Protein AF-A0A3M2H6A7-F1 (afdb_monomer)

Foldseek 3Di:
DADDDPDDVVVCVVVVNDDPVVCVVHVPDDDDDDACLVVLVCQVVLLVVLQVVLCVVVVADRAAEDPLLSVVSSPDPCPVGSVVVSVLSNVVSVVDDRYDYNVNSVVSVPDPDDPPDCPPPPPPPCPDDDDPVRVVLVVLLVLLVVLCVVVVNPLVSSCVVVVHDSVVSVVSCVVNVVDDDD

Secondary structure (DSSP, 8-state):
-----SS-HHHHHHTTSS-HHHHHHHTTS------GGG-GGGHHHHHHHHHHHHHHHH-PPPPEEPHHHHHHHHHS--SSHHHHHHHHHHHHHHHSSSEE-HHHHHHHH--TT------------------HHHHHHHHHHHHHHHHHHHTTT-HHHHHHHTT--HHHHHHHHHHTT-----

Sequence (182 aa):
VIAATHIDLEAKVAAGQFRDDLYYRLNVLALRVPPLRERAGDIPALIEHLLDDLANRSGLAPLELSGDALALLCAQPWRGNVRELRNLLERAQLAVDGRLDGAALRALLVDPVAPSAQIPVAPVVTAGARTLAEQLAQAERQALQAALDATGGNRQQAAERLGISRAGFYAKLAQHGLGRRG

pLDDT: mean 81.35, std 15.91, range [35.28, 96.12]

Solvent-accessible surface area (backbone atoms only — not comparable to full-atom values): 11141 Å² total; per-residue (Å²): 140,88,86,88,75,95,64,68,58,67,64,30,32,76,68,69,76,39,62,61,76,57,47,62,71,66,60,75,75,83,79,85,79,77,54,41,59,81,44,44,85,52,43,65,63,50,49,55,54,51,36,53,53,48,18,70,74,70,73,47,76,59,62,41,71,36,73,60,24,50,53,50,61,51,69,48,80,44,81,63,24,69,60,46,53,50,55,51,51,54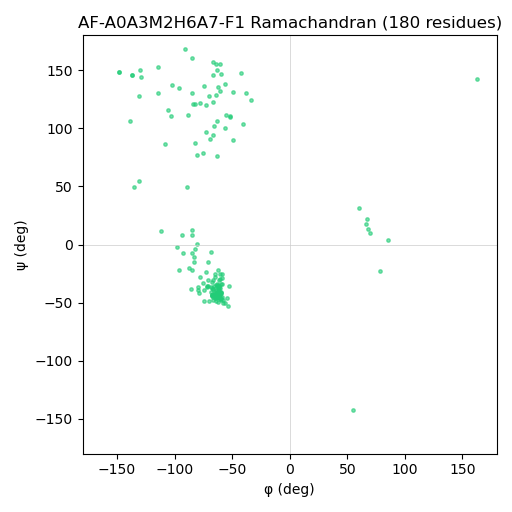,51,44,59,76,74,37,90,48,54,42,40,44,67,61,46,49,60,65,70,61,55,96,74,63,80,68,74,84,65,84,75,66,81,76,72,82,69,71,86,72,51,72,69,55,52,51,52,49,52,51,47,50,52,55,49,53,32,27,63,76,43,77,62,37,62,68,61,20,18,58,75,70,73,44,54,64,69,58,43,54,52,51,30,55,76,65,68,72,66,82,90,135

Mean predicted aligned error: 16.53 Å

Nearest PDB structures (foldseek):
  6lua-assembly1_G  TM=9.378E-01  e=8.546E-06  Vibrio cholerae O395
  5m7o-assembly1_B  TM=6.018E-01  e=1.808E-07  Brucella abortus str. 2308 A
  1ny5-assembly1_A  TM=9.111E-01  e=2.732E-05  Aquifex aeolicus
  1ojl-assembly2_F-3  TM=8.674E-01  e=1.528E-05  Salmonella enterica subsp. enterica serovar Typhimurium
  4l4u-assembly1_A-2  TM=8.951E-01  e=3.375E-05  Aquifex aeolicus VF5

Structure (mmCIF, N/CA/C/O backbone):
data_AF-A0A3M2H6A7-F1
#
_entry.id   AF-A0A3M2H6A7-F1
#
loop_
_atom_site.group_PDB
_atom_site.id
_atom_site.type_symbol
_atom_site.label_atom_id
_atom_site.label_alt_id
_atom_site.label_comp_id
_atom_site.label_asym_id
_atom_site.label_entity_id
_atom_site.label_seq_id
_atom_site.pdbx_PDB_ins_code
_atom_site.Cartn_x
_atom_site.Cartn_y
_atom_site.Cartn_z
_atom_site.occupancy
_atom_site.B_iso_or_equiv
_atom_site.auth_seq_id
_atom_site.auth_comp_id
_atom_site.auth_asym_id
_atom_site.auth_atom_id
_atom_site.pdbx_PDB_model_num
ATOM 1 N N . VAL A 1 1 ? -17.331 19.079 12.986 1.00 82.94 1 VAL A N 1
ATOM 2 C CA . VAL A 1 1 ? -16.055 18.364 13.237 1.00 82.94 1 VAL A CA 1
ATOM 3 C C . VAL A 1 1 ? -16.004 17.188 12.280 1.00 82.94 1 VAL A C 1
ATOM 5 O O . VAL A 1 1 ? -17.033 16.547 12.125 1.00 82.94 1 VAL A O 1
ATOM 8 N N . ILE A 1 2 ? -14.868 16.939 11.625 1.00 87.44 2 ILE A N 1
ATOM 9 C CA . ILE A 1 2 ? -14.638 15.734 10.813 1.00 87.44 2 ILE A CA 1
ATOM 10 C C . ILE A 1 2 ? -13.528 14.945 11.507 1.00 87.44 2 ILE A C 1
ATOM 12 O O . ILE A 1 2 ? -12.508 15.526 11.873 1.00 87.44 2 ILE A O 1
ATOM 16 N N . ALA A 1 3 ? -13.743 13.649 11.717 1.00 90.88 3 ALA A N 1
ATOM 17 C CA . ALA A 1 3 ? -12.783 12.746 12.341 1.00 90.88 3 ALA A CA 1
ATOM 18 C C . ALA A 1 3 ? -12.617 11.492 11.474 1.00 90.88 3 ALA A C 1
ATOM 20 O O . ALA A 1 3 ? -13.547 11.087 10.781 1.00 90.88 3 ALA A O 1
ATOM 21 N N . ALA A 1 4 ? -11.436 10.881 11.518 1.00 90.75 4 ALA A N 1
ATOM 22 C CA . ALA A 1 4 ? -11.130 9.646 10.808 1.00 90.75 4 ALA A CA 1
ATOM 23 C C . ALA A 1 4 ? -10.333 8.710 11.721 1.00 90.75 4 ALA A C 1
ATOM 25 O O . ALA A 1 4 ? -9.523 9.156 12.533 1.00 90.75 4 ALA A O 1
ATOM 26 N N . THR A 1 5 ? -10.561 7.409 11.585 1.00 89.75 5 THR A N 1
ATOM 27 C CA . THR A 1 5 ? -9.910 6.376 12.393 1.00 89.75 5 THR A CA 1
ATOM 28 C C . THR A 1 5 ? -9.747 5.100 11.573 1.00 89.75 5 THR A C 1
ATOM 30 O O . THR A 1 5 ? -10.562 4.804 10.704 1.00 89.75 5 THR A O 1
ATOM 33 N N . HIS A 1 6 ? -8.682 4.348 11.850 1.00 86.56 6 HIS A N 1
ATOM 34 C CA . HIS A 1 6 ? -8.461 2.996 11.321 1.00 86.56 6 HIS A CA 1
ATOM 35 C C . HIS A 1 6 ? -8.880 1.907 12.325 1.00 86.56 6 HIS A C 1
ATOM 37 O O . HIS A 1 6 ? -8.744 0.719 12.045 1.00 86.56 6 HIS A O 1
ATOM 43 N N . ILE A 1 7 ? -9.326 2.321 13.513 1.00 87.75 7 ILE A N 1
ATOM 44 C CA . ILE A 1 7 ? -9.714 1.460 14.626 1.00 87.75 7 ILE A CA 1
ATOM 45 C C . ILE A 1 7 ? -11.235 1.396 14.666 1.00 87.75 7 ILE A C 1
ATOM 47 O O . ILE A 1 7 ? -11.899 2.427 14.549 1.00 87.75 7 ILE A O 1
ATOM 51 N N . ASP A 1 8 ? -11.762 0.197 14.892 1.00 90.81 8 ASP A N 1
ATOM 52 C CA . ASP A 1 8 ? -13.172 -0.027 15.183 1.00 90.81 8 ASP A CA 1
ATOM 53 C C . ASP A 1 8 ? -13.541 0.613 16.532 1.00 90.81 8 ASP A C 1
ATOM 55 O O . ASP A 1 8 ? -13.198 0.104 17.603 1.00 90.81 8 ASP A O 1
ATOM 59 N N . LEU A 1 9 ? -14.186 1.781 16.475 1.00 92.06 9 LEU A N 1
ATOM 60 C CA . LEU A 1 9 ? -14.580 2.520 17.672 1.00 92.06 9 LEU A CA 1
ATOM 61 C C . LEU A 1 9 ? -15.721 1.838 18.423 1.00 92.06 9 LEU A C 1
ATOM 63 O O . LEU A 1 9 ? -15.748 1.940 19.645 1.00 92.06 9 LEU A O 1
ATOM 67 N N . GLU A 1 10 ? -16.608 1.118 17.739 1.00 90.62 10 GLU A N 1
ATOM 68 C CA . GLU A 1 10 ? -17.714 0.402 18.376 1.00 90.62 10 GLU A CA 1
ATOM 69 C C . GLU A 1 10 ? -17.165 -0.710 19.279 1.00 90.62 10 GLU A C 1
ATOM 71 O O . GLU A 1 10 ? -17.492 -0.779 20.467 1.00 90.62 10 GLU A O 1
ATOM 76 N N . ALA A 1 11 ? -16.201 -1.485 18.770 1.00 94.00 11 ALA A N 1
ATOM 77 C CA . ALA A 1 11 ? -15.487 -2.483 19.565 1.00 94.00 11 ALA A CA 1
ATOM 78 C C . ALA A 1 11 ? -14.716 -1.858 20.745 1.00 94.00 11 ALA A C 1
ATOM 80 O O . ALA A 1 11 ? -14.649 -2.437 21.833 1.00 94.00 11 ALA A O 1
ATOM 81 N N . LYS A 1 12 ? -14.133 -0.663 20.563 1.00 93.69 12 LYS A N 1
ATOM 82 C CA . LYS A 1 12 ? -13.423 0.047 21.641 1.00 93.69 12 LYS A CA 1
ATOM 83 C C . LYS A 1 12 ? -14.360 0.594 22.715 1.00 93.69 12 LYS A C 1
ATOM 85 O O . LYS A 1 12 ? -13.980 0.565 23.886 1.00 93.69 12 LYS A O 1
ATOM 90 N N . VAL A 1 13 ? -15.553 1.057 22.347 1.00 93.94 13 VAL A N 1
ATOM 91 C CA . VAL A 1 13 ? -16.603 1.459 23.296 1.00 93.94 13 VAL A CA 1
ATOM 92 C C . VAL A 1 13 ? -17.067 0.246 24.097 1.00 93.94 13 VAL A C 1
ATOM 94 O O . VAL A 1 13 ? -17.050 0.295 25.325 1.00 93.94 13 VAL A O 1
ATOM 97 N N . ALA A 1 14 ? -17.367 -0.874 23.429 1.00 93.25 14 ALA A N 1
ATOM 98 C CA . ALA A 1 14 ? -17.776 -2.116 24.090 1.00 93.25 14 ALA A CA 1
ATOM 99 C C . ALA A 1 14 ? -16.712 -2.651 25.070 1.00 93.25 14 ALA A C 1
ATOM 101 O O . ALA A 1 14 ? -17.045 -3.193 26.122 1.00 93.25 14 ALA A O 1
ATOM 102 N N . ALA A 1 15 ? -15.427 -2.456 24.761 1.00 96.00 15 ALA A N 1
ATOM 103 C CA . ALA A 1 15 ? -14.310 -2.817 25.635 1.00 96.00 15 ALA A CA 1
ATOM 104 C C . ALA A 1 15 ? -14.018 -1.792 26.756 1.00 96.00 15 ALA A C 1
ATOM 106 O O . ALA A 1 15 ? -13.045 -1.968 27.491 1.00 96.00 15 ALA A O 1
ATOM 107 N N . GLY A 1 16 ? -14.782 -0.697 26.864 1.00 93.62 16 GLY A N 1
ATOM 108 C CA . GLY A 1 16 ? -14.544 0.385 27.831 1.00 93.62 16 GLY A CA 1
ATOM 109 C C . GLY A 1 16 ? -13.273 1.205 27.564 1.00 93.62 16 GLY A C 1
ATOM 110 O O . GLY A 1 16 ? -12.820 1.956 28.425 1.00 93.62 16 GLY A O 1
ATOM 111 N N . GLN A 1 17 ? -12.675 1.059 26.379 1.00 95.50 17 GLN A N 1
ATOM 112 C CA . GLN A 1 17 ? -11.440 1.737 25.967 1.00 95.50 17 GLN A CA 1
ATOM 113 C C . GLN A 1 17 ? -11.708 3.051 25.222 1.00 95.50 17 GLN A C 1
ATOM 115 O O . GLN A 1 17 ? -10.770 3.789 24.918 1.00 95.50 17 GLN A O 1
ATOM 120 N N . PHE A 1 18 ? -12.971 3.342 24.908 1.00 95.12 18 PHE A N 1
ATOM 121 C CA . PHE A 1 18 ? -13.392 4.587 24.283 1.00 95.12 18 PHE A CA 1
ATOM 122 C C . PHE A 1 18 ? -14.664 5.117 24.939 1.00 95.12 18 PHE A C 1
ATOM 124 O O . PHE A 1 18 ? -15.523 4.357 25.379 1.00 95.12 18 PHE A O 1
ATOM 131 N N . ARG A 1 19 ? -14.762 6.444 25.017 1.00 96.12 19 ARG A N 1
ATOM 132 C CA . ARG A 1 19 ? -15.881 7.142 25.644 1.00 96.12 19 ARG A CA 1
ATOM 133 C C . ARG A 1 19 ? -17.138 7.047 24.785 1.00 96.12 19 ARG A C 1
ATOM 135 O O . ARG A 1 19 ? -17.156 7.545 23.661 1.00 96.12 19 ARG A O 1
ATOM 142 N N . ASP A 1 20 ? -18.181 6.464 25.360 1.00 94.00 20 ASP A N 1
ATOM 143 C CA . ASP A 1 20 ? -19.469 6.243 24.702 1.00 94.00 20 ASP A CA 1
ATOM 144 C C . ASP A 1 20 ? -20.139 7.563 24.270 1.00 94.00 20 ASP A C 1
ATOM 146 O O . ASP A 1 20 ? -20.538 7.742 23.120 1.00 94.00 20 ASP A O 1
ATOM 150 N N . ASP A 1 21 ? -20.129 8.569 25.150 1.00 94.31 21 ASP A N 1
ATOM 151 C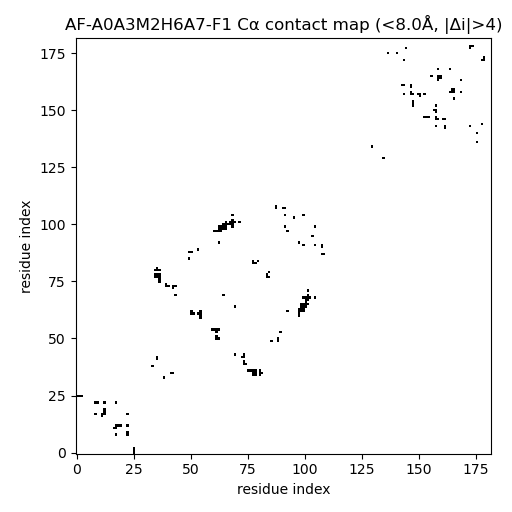 CA . ASP A 1 21 ? -20.695 9.893 24.873 1.00 94.31 21 ASP A CA 1
ATOM 152 C C . ASP A 1 21 ? -19.994 10.621 23.713 1.00 94.31 21 ASP A C 1
ATOM 154 O O . ASP A 1 21 ? -20.627 11.334 22.931 1.00 94.31 21 ASP A O 1
ATOM 158 N N . LEU A 1 22 ? -18.681 10.430 23.570 1.00 92.88 22 LEU A N 1
ATOM 159 C CA . LEU A 1 22 ? -17.914 10.983 22.459 1.00 92.88 22 LEU A CA 1
ATOM 160 C C . LEU A 1 22 ? -18.181 10.221 21.157 1.00 92.88 22 LEU A C 1
ATOM 162 O O . LEU A 1 22 ? -18.282 10.851 20.103 1.00 92.88 22 LEU A O 1
ATOM 166 N N . TYR A 1 23 ? -18.316 8.894 21.223 1.00 91.81 23 TYR A N 1
ATOM 167 C CA . TYR A 1 23 ? -18.619 8.065 20.058 1.00 91.81 23 TYR A CA 1
ATOM 168 C C . TYR A 1 23 ? -19.923 8.502 19.395 1.00 91.81 23 TYR A C 1
ATOM 170 O O . TYR A 1 23 ? -19.907 8.817 18.207 1.00 91.81 23 TYR A O 1
ATOM 178 N N . TYR A 1 24 ? -21.010 8.653 20.156 1.00 90.75 24 TYR A N 1
ATOM 179 C CA . TYR A 1 24 ? -22.295 9.087 19.595 1.00 90.75 24 TYR A CA 1
ATOM 180 C C . TYR A 1 24 ? -22.273 10.510 19.020 1.00 90.75 24 TYR A C 1
ATOM 182 O O . TYR A 1 24 ? -23.017 10.807 18.087 1.00 90.75 24 TYR A O 1
ATOM 190 N N . ARG A 1 25 ? -21.407 11.400 19.526 1.00 93.25 25 ARG A N 1
ATOM 191 C CA . ARG A 1 25 ? -21.252 12.756 18.964 1.00 93.25 25 ARG A CA 1
ATOM 192 C C . ARG A 1 25 ? -20.415 12.783 17.688 1.00 93.25 25 ARG A C 1
ATOM 194 O O . ARG A 1 25 ? -20.596 13.687 16.875 1.00 93.25 25 ARG A O 1
ATOM 201 N N . LEU A 1 26 ? -19.488 11.840 17.524 1.00 90.62 26 LEU A N 1
ATOM 202 C CA . LEU A 1 26 ? -18.662 11.718 16.321 1.00 90.62 26 LEU A CA 1
ATOM 20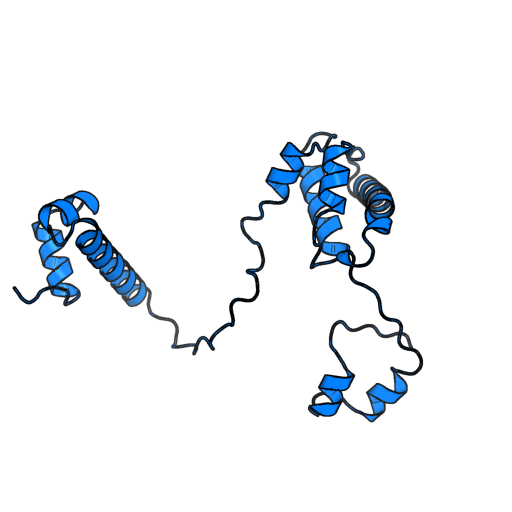3 C C . LEU A 1 26 ? -19.361 10.899 15.232 1.00 90.62 26 LEU A C 1
ATOM 205 O O . LEU A 1 26 ? -19.275 11.248 14.057 1.00 90.62 26 LEU A O 1
ATOM 209 N N . ASN A 1 27 ? -20.070 9.838 15.612 1.00 88.69 27 ASN A N 1
ATOM 210 C CA . ASN A 1 27 ? -20.647 8.861 14.697 1.00 88.69 27 ASN A CA 1
ATOM 211 C C . ASN A 1 27 ? -22.069 9.231 14.235 1.00 88.69 27 ASN A C 1
ATOM 213 O O . ASN A 1 27 ? -22.991 8.425 14.312 1.00 88.69 27 ASN A O 1
ATOM 217 N N . VAL A 1 28 ? -22.254 10.470 13.771 1.00 91.56 28 VAL A N 1
ATOM 218 C CA . VAL A 1 28 ? -23.546 10.940 13.229 1.00 91.56 28 VAL A CA 1
ATOM 219 C C . VAL A 1 28 ? -23.753 10.445 11.794 1.00 91.56 28 VAL A C 1
ATOM 221 O O . VAL A 1 28 ? -24.843 10.018 11.430 1.00 91.56 28 VAL A O 1
ATOM 224 N N . LEU A 1 29 ? -22.696 10.492 10.979 1.00 90.56 29 LEU A N 1
ATOM 225 C CA . LEU A 1 29 ? -22.670 9.957 9.619 1.00 90.56 29 LEU A CA 1
ATOM 226 C C . LEU A 1 29 ? -21.326 9.262 9.390 1.00 90.56 29 LEU A C 1
ATOM 228 O O . LEU A 1 29 ? -20.296 9.920 9.237 1.00 90.56 29 LEU A O 1
ATOM 232 N N . ALA A 1 30 ? -21.343 7.931 9.372 1.00 88.75 30 ALA A N 1
ATOM 233 C CA . ALA A 1 30 ? -20.159 7.121 9.125 1.00 88.75 30 ALA A CA 1
ATOM 234 C C . ALA A 1 30 ? -19.918 6.957 7.621 1.00 88.75 30 ALA A C 1
ATOM 236 O O . ALA A 1 30 ? -20.746 6.389 6.909 1.00 88.75 30 ALA A O 1
ATOM 237 N N . LEU A 1 31 ? -18.754 7.395 7.141 1.00 91.06 31 LEU A N 1
ATOM 238 C CA . LEU A 1 31 ? -18.289 7.094 5.788 1.00 91.06 31 LEU A CA 1
ATOM 239 C C . LEU A 1 31 ? -17.182 6.045 5.857 1.00 91.06 31 LEU A C 1
ATOM 241 O O . LEU A 1 31 ? -16.101 6.295 6.392 1.00 91.06 31 LEU A O 1
ATOM 245 N N . ARG A 1 32 ? -17.443 4.863 5.294 1.00 88.19 32 ARG A N 1
ATOM 246 C CA . ARG A 1 32 ? -16.426 3.818 5.155 1.00 88.19 32 ARG A CA 1
ATOM 247 C C . ARG A 1 32 ? -15.586 4.095 3.915 1.00 88.19 32 ARG A C 1
ATOM 249 O O . ARG A 1 32 ? -16.098 4.096 2.801 1.00 88.19 32 ARG A O 1
ATOM 256 N N . VAL A 1 33 ? -14.280 4.258 4.108 1.00 89.31 33 VAL A N 1
ATOM 257 C CA . VAL A 1 33 ? -13.320 4.311 3.001 1.00 89.31 33 VAL A CA 1
ATOM 258 C C . VAL A 1 33 ? -12.873 2.879 2.689 1.00 89.31 33 VAL A C 1
ATOM 260 O O . VAL A 1 33 ? -12.191 2.278 3.525 1.00 89.31 33 VAL A O 1
ATOM 263 N N . PRO A 1 34 ? -13.244 2.299 1.531 1.00 88.56 34 PRO A N 1
ATOM 264 C CA . PRO A 1 34 ? -12.806 0.958 1.183 1.00 88.56 34 PRO A CA 1
ATOM 265 C C . PRO A 1 34 ? -11.287 0.934 0.957 1.00 88.56 34 PRO A C 1
ATOM 267 O O . PRO A 1 34 ? -10.705 1.908 0.459 1.00 88.56 34 PRO A O 1
ATOM 270 N N . PRO A 1 35 ? -10.610 -0.167 1.314 1.00 89.94 35 PRO A N 1
ATOM 271 C CA . PRO A 1 35 ? -9.213 -0.349 0.977 1.00 89.94 35 PRO A CA 1
ATOM 272 C C . PRO A 1 35 ? -9.026 -0.421 -0.542 1.00 89.94 35 PRO A C 1
ATOM 274 O O . PRO A 1 35 ? -9.929 -0.807 -1.277 1.00 89.94 35 PRO A O 1
ATOM 277 N N . LEU A 1 36 ? -7.828 -0.091 -1.026 1.00 90.31 36 LEU A N 1
ATOM 278 C CA . LEU A 1 36 ? -7.533 -0.006 -2.460 1.00 90.31 36 LEU A CA 1
ATOM 279 C C . LEU A 1 36 ? -7.793 -1.329 -3.205 1.00 90.31 36 LEU A C 1
ATOM 281 O O . LEU A 1 36 ? -8.298 -1.317 -4.319 1.00 90.31 36 LEU A O 1
ATOM 285 N N . ARG A 1 37 ? -7.557 -2.471 -2.548 1.00 87.81 37 ARG A N 1
ATOM 286 C CA . ARG A 1 37 ? -7.870 -3.810 -3.081 1.00 87.81 37 ARG A CA 1
ATOM 287 C C . ARG A 1 37 ? -9.360 -4.054 -3.378 1.00 87.81 37 ARG A C 1
ATOM 289 O O . ARG A 1 37 ? -9.669 -4.900 -4.203 1.00 87.81 37 ARG A O 1
ATOM 296 N N . GLU A 1 38 ? -10.274 -3.346 -2.708 1.00 90.06 38 GLU A N 1
ATOM 297 C CA . GLU A 1 38 ? -11.728 -3.440 -2.952 1.00 90.06 38 GLU A CA 1
ATOM 298 C C . GLU A 1 38 ? -12.177 -2.514 -4.101 1.00 90.06 38 GLU A C 1
ATOM 300 O O . GLU A 1 38 ? -13.319 -2.589 -4.541 1.00 90.06 38 GLU A O 1
ATOM 305 N N . ARG A 1 39 ? -11.277 -1.661 -4.611 1.00 91.75 39 ARG A N 1
ATOM 306 C CA . ARG A 1 39 ? -11.521 -0.683 -5.685 1.00 91.75 39 ARG A CA 1
ATOM 307 C C . ARG A 1 39 ? -10.390 -0.684 -6.716 1.00 91.75 39 ARG A C 1
ATOM 309 O O . ARG A 1 39 ? -9.846 0.355 -7.078 1.00 91.75 39 ARG A O 1
ATOM 316 N N . ALA A 1 40 ? -10.018 -1.872 -7.189 1.00 87.50 40 ALA A N 1
ATOM 317 C CA . ALA A 1 40 ? -8.906 -2.029 -8.127 1.00 87.50 40 ALA A CA 1
ATOM 318 C C . ALA A 1 40 ? -9.095 -1.244 -9.445 1.00 87.50 40 ALA A C 1
ATOM 320 O O . ALA A 1 40 ? -8.111 -0.845 -10.058 1.00 87.50 40 ALA A O 1
ATOM 321 N N . GLY A 1 41 ? -10.343 -0.968 -9.846 1.00 91.38 41 GLY A N 1
ATOM 322 C CA . GLY A 1 41 ? -10.658 -0.136 -11.014 1.00 91.38 41 GLY A CA 1
ATOM 323 C C . GLY A 1 41 ? -10.173 1.316 -10.911 1.00 91.38 41 GLY A C 1
ATOM 324 O O . GLY A 1 41 ? -9.951 1.942 -11.941 1.00 91.38 41 GLY A O 1
ATOM 325 N N . ASP A 1 42 ? -9.933 1.823 -9.698 1.00 93.75 42 ASP A N 1
ATOM 326 C CA . ASP A 1 42 ? -9.435 3.187 -9.475 1.00 93.75 42 ASP A CA 1
ATOM 327 C C . ASP A 1 42 ? -7.904 3.274 -9.615 1.00 93.75 42 ASP A C 1
ATOM 329 O O . ASP A 1 42 ? -7.346 4.366 -9.720 1.00 93.75 42 ASP A O 1
ATOM 333 N N . ILE A 1 43 ? -7.201 2.132 -9.599 1.00 94.56 43 ILE A N 1
ATOM 334 C CA . ILE A 1 43 ? -5.732 2.074 -9.569 1.00 94.56 43 ILE A CA 1
ATOM 335 C C . ILE A 1 43 ? -5.089 2.791 -10.769 1.00 94.56 43 ILE A C 1
ATOM 337 O O . ILE A 1 43 ? -4.163 3.561 -10.523 1.00 94.56 43 ILE A O 1
ATOM 341 N N . PRO A 1 44 ? -5.544 2.623 -12.029 1.00 95.00 44 PRO A N 1
ATOM 342 C CA . PRO A 1 44 ? -4.928 3.310 -13.166 1.00 95.00 44 PRO A CA 1
ATOM 343 C C . PRO A 1 44 ? -4.963 4.839 -13.043 1.00 95.00 44 PRO A C 1
ATOM 345 O O . PRO A 1 44 ? -3.926 5.482 -13.176 1.00 95.00 44 PRO A O 1
ATOM 348 N N . ALA A 1 45 ? -6.123 5.409 -12.701 1.00 95.31 45 ALA A N 1
ATOM 349 C CA . ALA A 1 45 ? -6.275 6.855 -12.523 1.00 95.31 45 ALA A CA 1
ATOM 350 C C . ALA A 1 45 ? -5.466 7.374 -11.321 1.00 95.31 45 ALA A C 1
ATOM 352 O O . ALA A 1 45 ? -4.895 8.463 -11.362 1.00 95.31 45 ALA A O 1
ATOM 353 N N . LEU A 1 46 ? -5.379 6.581 -10.246 1.00 95.31 46 LEU A N 1
ATOM 354 C CA . LEU A 1 46 ? -4.530 6.907 -9.100 1.00 95.31 46 LEU A CA 1
ATOM 355 C C . LEU A 1 46 ? -3.045 6.901 -9.468 1.00 95.31 46 LEU A C 1
ATOM 357 O O . LEU A 1 46 ? -2.320 7.769 -8.998 1.00 95.31 46 LEU A O 1
ATOM 361 N N . ILE A 1 47 ? -2.584 5.948 -10.281 1.00 95.50 47 ILE A N 1
ATOM 362 C CA . ILE A 1 47 ? -1.187 5.884 -10.731 1.00 95.50 47 ILE A CA 1
ATOM 363 C C . ILE A 1 47 ? -0.839 7.123 -11.552 1.00 95.50 47 ILE A C 1
ATOM 365 O O . ILE A 1 47 ? 0.161 7.764 -11.247 1.00 95.50 47 ILE A O 1
ATOM 369 N N . GLU A 1 48 ? -1.670 7.476 -12.535 1.00 93.56 48 GLU A N 1
ATOM 370 C CA . GLU A 1 48 ? -1.478 8.667 -13.372 1.00 93.56 48 GLU A CA 1
ATOM 371 C C . GLU A 1 48 ? -1.317 9.923 -12.504 1.00 93.56 48 GLU A C 1
ATOM 373 O O . GLU A 1 48 ? -0.287 10.594 -12.550 1.00 93.56 48 GLU A O 1
ATOM 378 N N . HIS A 1 49 ? -2.267 10.154 -11.593 1.00 95.19 49 HIS A N 1
ATOM 379 C CA . HIS A 1 49 ? -2.209 11.295 -10.683 1.00 95.19 49 HIS A CA 1
ATOM 380 C C . HIS A 1 49 ? -0.977 11.282 -9.761 1.00 95.19 49 HIS A C 1
ATOM 382 O O . HIS A 1 49 ? -0.360 12.322 -9.524 1.00 95.19 49 HIS A O 1
ATOM 388 N N . LEU A 1 50 ? -0.618 10.120 -9.206 1.00 94.56 50 LEU A N 1
ATOM 389 C CA . LEU A 1 50 ? 0.521 9.998 -8.295 1.00 94.56 50 LEU A CA 1
ATOM 390 C C . LEU A 1 50 ? 1.852 10.238 -9.007 1.00 94.56 50 LEU A C 1
ATOM 392 O O . LEU A 1 50 ? 2.747 10.831 -8.410 1.00 94.56 50 LEU A O 1
ATOM 396 N N . LEU A 1 51 ? 1.995 9.785 -10.251 1.00 93.31 51 LEU A N 1
ATOM 397 C CA . LEU A 1 51 ? 3.205 10.015 -11.031 1.00 93.31 51 LEU A CA 1
ATOM 398 C C . LEU A 1 51 ? 3.380 11.480 -11.407 1.00 93.31 51 LEU A C 1
ATOM 400 O O . LEU A 1 51 ? 4.491 11.995 -11.284 1.00 93.31 51 LEU A O 1
ATOM 404 N N . ASP A 1 52 ? 2.295 12.155 -11.779 1.00 91.75 52 ASP A N 1
ATOM 405 C CA . ASP A 1 52 ? 2.318 13.594 -12.026 1.00 91.75 52 ASP A CA 1
ATOM 406 C C . ASP A 1 52 ? 2.693 14.370 -10.754 1.00 91.75 52 ASP A C 1
ATOM 408 O O . ASP A 1 52 ? 3.547 15.258 -10.791 1.00 91.75 52 ASP A O 1
ATOM 412 N N . ASP A 1 53 ? 2.110 14.028 -9.599 1.00 92.31 53 ASP A N 1
ATOM 413 C CA . ASP A 1 53 ? 2.469 14.641 -8.309 1.00 92.31 53 ASP A CA 1
ATOM 414 C C . ASP A 1 53 ? 3.948 14.399 -7.955 1.00 92.31 53 ASP A C 1
ATOM 416 O O . ASP A 1 53 ? 4.642 15.316 -7.510 1.00 92.31 53 ASP A O 1
ATOM 420 N N . LEU A 1 54 ? 4.458 13.185 -8.180 1.00 90.56 54 LEU A N 1
ATOM 421 C CA . LEU A 1 54 ? 5.854 12.831 -7.908 1.00 90.56 54 LEU A CA 1
ATOM 422 C C . LEU A 1 54 ? 6.835 13.556 -8.840 1.00 90.56 54 LEU A C 1
ATOM 424 O O . LEU A 1 54 ? 7.836 14.095 -8.361 1.00 90.56 54 LEU A O 1
ATOM 428 N N . ALA A 1 55 ? 6.544 13.628 -10.140 1.00 88.88 55 ALA A N 1
ATOM 429 C CA . ALA A 1 55 ? 7.347 14.373 -11.111 1.00 88.88 55 ALA A CA 1
ATOM 430 C C . ALA A 1 55 ? 7.408 15.867 -10.755 1.00 88.88 55 ALA A C 1
ATOM 432 O O . ALA A 1 55 ? 8.492 16.443 -10.653 1.00 88.88 55 ALA A O 1
ATOM 433 N N . ASN A 1 56 ? 6.258 16.471 -10.439 1.00 89.25 56 ASN A N 1
ATOM 434 C CA . ASN A 1 56 ? 6.178 17.884 -10.063 1.00 89.25 56 ASN A CA 1
ATOM 435 C C . ASN A 1 56 ? 6.949 18.210 -8.773 1.00 89.25 56 ASN A C 1
ATOM 437 O O . ASN A 1 56 ? 7.533 19.287 -8.660 1.00 89.25 56 ASN A O 1
ATOM 441 N N . ARG A 1 57 ? 6.970 17.298 -7.792 1.00 87.38 57 ARG A N 1
ATOM 442 C CA . ARG A 1 57 ? 7.689 17.504 -6.520 1.00 87.38 57 ARG A CA 1
ATOM 443 C C . ARG A 1 57 ? 9.189 17.257 -6.615 1.00 87.38 57 ARG A C 1
ATOM 445 O O . ARG A 1 57 ? 9.948 17.924 -5.918 1.00 87.38 57 ARG A O 1
ATOM 452 N N . SER A 1 58 ? 9.605 16.275 -7.408 1.00 83.19 58 SER A N 1
ATOM 453 C CA . SER A 1 58 ? 11.015 15.884 -7.536 1.00 83.19 58 SER A CA 1
ATOM 454 C C . SER A 1 58 ? 11.765 16.688 -8.601 1.00 83.19 58 SER A C 1
ATOM 456 O O . SER A 1 58 ? 12.992 16.736 -8.569 1.00 83.19 58 SER A O 1
ATOM 458 N N . GLY A 1 59 ? 11.048 17.316 -9.542 1.00 81.25 59 GLY A N 1
ATOM 459 C CA . GLY A 1 59 ? 11.642 17.944 -10.724 1.00 81.25 59 GLY A CA 1
ATOM 460 C C . GLY A 1 59 ? 12.211 16.930 -11.723 1.00 81.25 59 GLY A C 1
ATOM 461 O O . GLY A 1 59 ? 12.914 17.323 -12.653 1.00 81.25 59 GLY A O 1
ATOM 462 N N . LEU A 1 60 ? 11.940 15.636 -11.525 1.00 80.31 60 LEU A N 1
ATOM 463 C CA . LEU A 1 60 ? 12.329 14.563 -12.432 1.00 80.31 60 LEU A CA 1
ATOM 464 C C . LEU A 1 60 ? 11.290 14.399 -13.543 1.00 80.31 60 LEU A C 1
ATOM 466 O O . LEU A 1 60 ? 10.134 14.803 -13.409 1.00 80.31 60 LEU A O 1
ATOM 470 N N . ALA A 1 61 ? 11.704 13.760 -14.636 1.00 79.88 61 ALA A N 1
ATOM 471 C CA . ALA A 1 61 ? 10.777 13.372 -15.687 1.00 79.88 61 ALA A CA 1
ATOM 472 C C . ALA A 1 61 ? 9.685 12.424 -15.135 1.00 79.88 61 ALA A C 1
ATOM 474 O O . ALA A 1 61 ? 9.967 11.616 -14.236 1.00 79.88 61 ALA A O 1
ATOM 475 N N . PRO A 1 62 ? 8.448 12.498 -15.664 1.00 81.62 62 PRO A N 1
ATOM 476 C CA . PRO A 1 62 ? 7.401 11.538 -15.341 1.00 81.62 62 PRO A CA 1
ATOM 477 C C . PRO A 1 62 ? 7.852 10.111 -15.653 1.00 81.62 62 PRO A C 1
ATOM 479 O O . PRO A 1 62 ? 8.473 9.856 -16.684 1.00 81.62 62 PRO A O 1
ATOM 482 N N . LEU A 1 63 ? 7.538 9.182 -14.753 1.00 89.81 63 LEU A N 1
ATOM 483 C CA . LEU A 1 63 ? 7.826 7.768 -14.953 1.00 89.81 63 LEU A CA 1
ATOM 484 C C . LEU A 1 63 ? 6.789 7.163 -15.904 1.00 89.81 63 LEU A C 1
ATOM 486 O O . LEU A 1 63 ? 5.600 7.151 -15.602 1.00 89.81 63 LEU A O 1
ATOM 490 N N . GLU A 1 64 ? 7.225 6.599 -17.020 1.00 92.19 64 GLU A N 1
ATOM 491 C CA . GLU A 1 64 ? 6.346 5.885 -17.940 1.00 92.19 64 GLU A CA 1
ATOM 492 C C . GLU A 1 64 ? 6.156 4.433 -17.493 1.00 92.19 64 GLU A C 1
ATOM 494 O O . GLU A 1 64 ? 7.126 3.708 -17.260 1.00 92.19 64 GLU A O 1
ATOM 499 N N . LEU A 1 65 ? 4.908 3.962 -17.421 1.00 94.56 65 LEU A N 1
ATOM 500 C CA . LEU A 1 65 ? 4.625 2.544 -17.197 1.00 94.56 65 LEU A CA 1
ATOM 501 C C . LEU A 1 65 ? 4.371 1.814 -18.506 1.00 94.56 65 LEU A C 1
ATOM 503 O O . LEU A 1 65 ? 3.573 2.218 -19.349 1.00 94.56 65 LEU A O 1
ATOM 507 N N . SER A 1 66 ? 4.990 0.649 -18.617 1.00 95.38 66 SER A N 1
ATOM 508 C CA . SER A 1 66 ? 4.553 -0.379 -19.555 1.00 95.38 66 SER A CA 1
ATOM 509 C C . SER A 1 66 ? 3.170 -0.947 -19.186 1.00 95.38 66 SER A C 1
ATOM 511 O O . SER A 1 66 ? 2.744 -0.922 -18.027 1.00 95.38 66 SER A O 1
ATOM 513 N N . GLY A 1 67 ? 2.468 -1.514 -20.173 1.00 94.12 67 GLY A N 1
ATOM 514 C CA . GLY A 1 67 ? 1.158 -2.134 -19.948 1.00 94.12 67 GLY A CA 1
ATOM 515 C C . GLY A 1 67 ? 1.208 -3.344 -19.007 1.00 94.12 67 GLY A C 1
ATOM 516 O O . GLY A 1 67 ? 0.288 -3.550 -18.217 1.00 94.12 67 GLY A O 1
ATOM 517 N N . ASP A 1 68 ? 2.293 -4.119 -19.033 1.00 93.88 68 ASP A N 1
ATOM 518 C CA . ASP A 1 68 ? 2.511 -5.245 -18.123 1.00 93.88 68 ASP A CA 1
ATOM 519 C C . ASP A 1 68 ? 2.831 -4.787 -16.693 1.00 93.88 68 ASP A C 1
ATOM 521 O O . ASP A 1 68 ? 2.333 -5.400 -15.746 1.00 93.88 68 ASP A O 1
ATOM 525 N N . ALA A 1 69 ? 3.567 -3.684 -16.509 1.00 94.75 69 ALA A N 1
ATOM 526 C CA . ALA A 1 69 ? 3.742 -3.083 -15.185 1.00 94.75 69 ALA A CA 1
ATOM 527 C C . ALA A 1 69 ? 2.406 -2.591 -14.606 1.00 94.75 69 ALA A C 1
ATOM 529 O O . ALA A 1 69 ? 2.085 -2.888 -13.454 1.00 94.75 69 ALA A O 1
ATOM 530 N N . LEU A 1 70 ? 1.590 -1.902 -15.410 1.00 94.75 70 LEU A N 1
ATOM 531 C CA . LEU A 1 70 ? 0.265 -1.445 -14.983 1.00 94.75 70 LEU A CA 1
ATOM 532 C C . LEU A 1 70 ? -0.636 -2.620 -14.577 1.00 94.75 70 LEU A C 1
ATOM 534 O O . LEU A 1 70 ? -1.256 -2.586 -13.511 1.00 94.75 70 LEU A O 1
ATOM 538 N N . ALA A 1 71 ? -0.674 -3.679 -15.390 1.00 93.62 71 ALA A N 1
ATOM 539 C CA . ALA A 1 71 ? -1.445 -4.883 -15.085 1.00 93.62 71 ALA A CA 1
ATOM 540 C C . ALA A 1 71 ? -0.990 -5.535 -13.769 1.00 93.62 71 ALA A C 1
ATOM 542 O O . ALA A 1 71 ? -1.822 -5.951 -12.958 1.00 93.62 71 ALA A O 1
ATOM 543 N N . LEU A 1 72 ? 0.322 -5.577 -13.518 1.00 93.56 72 LEU A N 1
ATOM 544 C CA . LEU A 1 72 ? 0.873 -6.095 -12.269 1.00 93.56 72 LEU A CA 1
ATOM 545 C C . LEU A 1 72 ? 0.474 -5.252 -11.060 1.00 93.56 72 LEU A C 1
ATOM 547 O O . LEU A 1 72 ? 0.076 -5.833 -10.052 1.00 93.56 72 LEU A O 1
ATOM 551 N N . LEU A 1 73 ? 0.533 -3.920 -11.153 1.00 93.56 73 LEU A N 1
ATOM 552 C CA . LEU A 1 73 ? 0.098 -3.021 -10.076 1.00 93.56 73 LEU A CA 1
ATOM 553 C C . LEU A 1 73 ? -1.397 -3.172 -9.772 1.00 93.56 73 LEU A C 1
ATOM 555 O O . LEU A 1 73 ? -1.787 -3.159 -8.605 1.00 93.56 73 LEU A O 1
ATOM 559 N N . CYS A 1 74 ? -2.229 -3.367 -10.798 1.00 92.25 74 CYS A N 1
ATOM 560 C CA . CYS A 1 74 ? -3.666 -3.600 -10.624 1.00 92.25 74 CYS A CA 1
ATOM 561 C C . CYS A 1 74 ? -3.965 -4.934 -9.922 1.00 92.25 74 CYS A C 1
ATOM 563 O O . CYS A 1 74 ? -4.951 -5.042 -9.196 1.00 92.25 74 CYS A O 1
ATOM 565 N N . ALA A 1 75 ? -3.112 -5.943 -10.116 1.00 91.06 75 ALA A N 1
ATOM 566 C CA . ALA A 1 75 ? -3.261 -7.260 -9.503 1.00 91.06 75 ALA A CA 1
ATOM 567 C C . ALA A 1 75 ? -2.711 -7.347 -8.064 1.00 91.06 75 ALA A C 1
ATOM 569 O O . ALA A 1 75 ? -2.950 -8.347 -7.384 1.00 91.06 75 ALA A O 1
ATOM 570 N N . GLN A 1 76 ? -1.966 -6.341 -7.583 1.00 89.50 76 GLN A N 1
ATOM 571 C CA . GLN A 1 76 ? -1.368 -6.392 -6.247 1.00 89.50 76 GLN A CA 1
ATOM 572 C C . GLN A 1 76 ? -2.398 -6.182 -5.124 1.00 89.50 76 GLN A C 1
ATOM 574 O O . GLN A 1 76 ? -3.213 -5.255 -5.177 1.00 89.50 76 GLN A O 1
ATOM 579 N N . PRO A 1 77 ? -2.336 -6.978 -4.038 1.00 86.94 77 PRO A N 1
ATOM 580 C CA . PRO A 1 77 ? -3.191 -6.796 -2.876 1.00 86.94 77 PRO A CA 1
ATOM 581 C C . PRO A 1 77 ? -2.634 -5.686 -1.974 1.00 86.94 77 PRO A C 1
ATOM 583 O O . PRO A 1 77 ? -2.066 -5.968 -0.921 1.00 86.94 77 PRO A O 1
ATOM 586 N N . TRP A 1 78 ? -2.826 -4.426 -2.369 1.00 88.31 78 TRP A N 1
ATOM 587 C CA . TRP A 1 78 ? -2.381 -3.240 -1.623 1.00 88.31 78 TRP A CA 1
ATOM 588 C C . TRP A 1 78 ? -2.936 -3.222 -0.186 1.00 88.31 78 TRP A C 1
ATOM 590 O O . TRP A 1 78 ? -4.095 -2.855 0.057 1.00 88.31 78 TRP A O 1
ATOM 600 N N . ARG A 1 79 ? -2.115 -3.626 0.791 1.00 84.12 79 ARG A N 1
ATOM 601 C CA . ARG A 1 79 ? -2.466 -3.692 2.222 1.00 84.12 79 ARG A CA 1
ATOM 602 C C . ARG A 1 79 ? -2.380 -2.318 2.873 1.00 84.12 79 ARG A C 1
ATOM 604 O O . ARG A 1 79 ? -3.244 -1.966 3.674 1.00 84.12 79 ARG A O 1
ATOM 611 N N . GLY A 1 80 ? -1.375 -1.533 2.497 1.00 81.75 80 GLY A N 1
ATOM 612 C CA . GLY A 1 80 ? -1.179 -0.146 2.911 1.00 81.75 80 GLY A CA 1
ATOM 613 C C . GLY A 1 80 ? -1.943 0.870 2.055 1.00 81.75 80 GLY A C 1
ATOM 614 O O . GLY A 1 80 ? -1.708 2.073 2.194 1.00 81.75 80 GLY A O 1
ATOM 615 N N . ASN A 1 81 ? -2.877 0.411 1.211 1.00 89.81 81 ASN A N 1
ATOM 616 C CA . ASN A 1 81 ? -3.709 1.235 0.331 1.00 89.81 81 ASN A C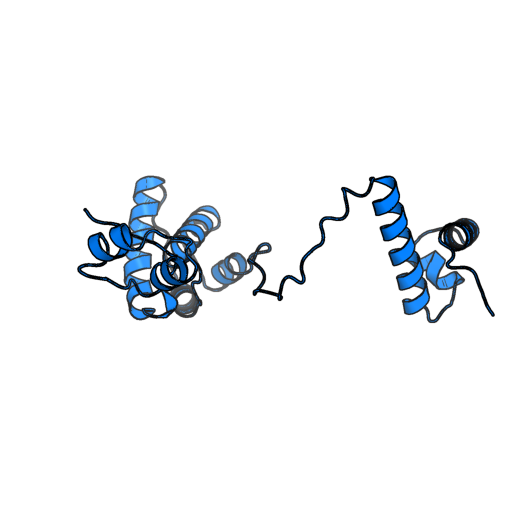A 1
ATOM 617 C C . ASN A 1 81 ? -2.866 2.148 -0.580 1.00 89.81 81 ASN A C 1
ATOM 619 O O . ASN A 1 81 ? -1.800 1.768 -1.051 1.00 89.81 81 ASN A O 1
ATOM 623 N N . VAL A 1 82 ? -3.342 3.373 -0.814 1.00 91.62 82 VAL A N 1
ATOM 624 C CA . VAL A 1 82 ? -2.712 4.368 -1.692 1.00 91.62 82 VAL A CA 1
ATOM 625 C C . VAL A 1 82 ? -1.306 4.752 -1.219 1.00 91.62 82 VAL A C 1
ATOM 627 O O . VAL A 1 82 ? -0.451 5.063 -2.038 1.00 91.62 82 VAL A O 1
ATOM 630 N N . ARG A 1 83 ? -1.027 4.695 0.092 1.00 90.62 83 ARG A N 1
ATOM 631 C CA . ARG A 1 83 ? 0.304 5.028 0.622 1.00 90.62 83 ARG A CA 1
ATOM 632 C C . ARG A 1 83 ? 1.358 4.017 0.179 1.00 90.62 83 ARG A C 1
ATOM 634 O O . ARG A 1 83 ? 2.461 4.409 -0.175 1.00 90.62 83 ARG A O 1
ATOM 641 N N . GLU A 1 84 ? 1.019 2.732 0.209 1.00 91.56 84 GLU A N 1
ATOM 642 C CA . GLU A 1 84 ? 1.916 1.672 -0.259 1.00 91.56 84 GLU A CA 1
ATOM 643 C C . GLU A 1 84 ? 2.190 1.810 -1.759 1.00 91.56 84 GLU A C 1
ATOM 645 O O . GLU A 1 84 ? 3.350 1.802 -2.160 1.00 91.56 84 GLU A O 1
ATOM 650 N N . LEU A 1 85 ? 1.140 2.049 -2.556 1.00 93.62 85 LEU A N 1
ATOM 651 C CA . LEU A 1 85 ? 1.267 2.325 -3.988 1.00 93.62 85 LEU A CA 1
ATOM 652 C C . LEU A 1 85 ? 2.187 3.526 -4.255 1.00 93.62 85 LEU A C 1
ATOM 654 O O . LEU A 1 85 ? 3.139 3.405 -5.021 1.00 93.62 85 LEU A O 1
ATOM 658 N N . ARG A 1 86 ? 1.956 4.662 -3.585 1.00 93.06 86 ARG A N 1
ATOM 659 C CA . ARG A 1 86 ? 2.779 5.874 -3.733 1.00 93.06 86 ARG A CA 1
ATOM 660 C C . ARG A 1 86 ? 4.248 5.612 -3.410 1.00 93.06 86 ARG A C 1
ATOM 662 O O . ARG A 1 86 ? 5.107 5.987 -4.196 1.00 93.06 86 ARG A O 1
ATOM 669 N N . ASN A 1 87 ? 4.530 4.952 -2.288 1.00 92.06 87 ASN A N 1
ATOM 670 C CA . ASN A 1 87 ? 5.902 4.653 -1.876 1.00 92.06 87 ASN A CA 1
ATOM 671 C C . ASN A 1 87 ? 6.616 3.741 -2.883 1.00 92.06 87 ASN A C 1
ATOM 673 O O . ASN A 1 87 ? 7.813 3.895 -3.118 1.00 92.06 87 ASN A O 1
ATOM 677 N N . LEU A 1 88 ? 5.897 2.781 -3.471 1.00 93.44 88 LEU A N 1
ATOM 678 C CA . LEU A 1 88 ? 6.455 1.920 -4.506 1.00 93.44 88 LEU A CA 1
ATOM 679 C C . LEU A 1 88 ? 6.765 2.708 -5.785 1.00 93.44 88 LEU A C 1
ATOM 681 O O . LEU A 1 88 ? 7.839 2.521 -6.350 1.00 93.44 88 LEU A O 1
ATOM 685 N N . LEU A 1 89 ? 5.864 3.591 -6.224 1.00 93.06 89 LEU A N 1
ATOM 686 C CA . LEU A 1 89 ? 6.088 4.436 -7.403 1.00 93.06 89 LEU A CA 1
ATOM 687 C C . LEU A 1 89 ? 7.251 5.415 -7.192 1.00 93.06 89 LEU A C 1
ATOM 689 O O . LEU A 1 89 ? 8.071 5.590 -8.086 1.00 93.06 89 LEU A O 1
ATOM 693 N N . GLU A 1 90 ? 7.372 5.989 -5.995 1.00 91.81 90 GLU A N 1
ATOM 694 C CA . GLU A 1 90 ? 8.497 6.849 -5.609 1.00 91.81 90 GLU A CA 1
ATOM 695 C C . GLU A 1 90 ? 9.827 6.079 -5.648 1.00 91.81 90 GLU A C 1
ATOM 697 O O . GLU A 1 90 ? 10.798 6.536 -6.249 1.00 91.81 90 GLU A O 1
ATOM 702 N N . ARG A 1 91 ? 9.861 4.856 -5.098 1.00 90.25 91 ARG A N 1
ATOM 703 C CA . ARG A 1 91 ? 11.024 3.960 -5.221 1.00 90.25 91 ARG A CA 1
ATOM 704 C C . ARG A 1 91 ? 11.340 3.626 -6.676 1.00 90.25 91 ARG A C 1
ATOM 706 O O . ARG A 1 91 ? 12.511 3.583 -7.036 1.00 90.25 91 ARG A O 1
ATOM 713 N N . ALA A 1 92 ? 10.320 3.374 -7.494 1.00 91.62 92 ALA A N 1
ATOM 714 C CA . ALA A 1 92 ? 10.500 3.072 -8.906 1.00 91.62 92 ALA A CA 1
ATOM 715 C C . ALA A 1 92 ? 11.121 4.259 -9.651 1.00 91.62 92 ALA A C 1
ATOM 717 O O . ALA A 1 92 ? 12.098 4.065 -10.364 1.00 91.62 92 ALA A O 1
ATOM 718 N N . GLN A 1 93 ? 10.639 5.482 -9.416 1.00 89.44 93 GLN A N 1
ATOM 719 C CA . GLN A 1 93 ? 11.178 6.691 -10.046 1.00 89.44 93 GLN A CA 1
ATOM 720 C C . GLN A 1 93 ? 12.668 6.917 -9.737 1.00 89.44 93 GLN A C 1
ATOM 722 O O . GLN A 1 93 ? 13.382 7.481 -10.557 1.00 89.44 93 GLN A O 1
ATOM 727 N N . LEU A 1 94 ? 13.150 6.457 -8.578 1.00 86.88 94 LEU A N 1
ATOM 728 C CA . LEU A 1 94 ? 14.570 6.513 -8.208 1.00 86.88 94 LEU A CA 1
ATOM 729 C C . LEU A 1 94 ? 15.396 5.332 -8.740 1.00 86.88 94 LEU A C 1
ATOM 731 O O . LEU A 1 94 ? 16.619 5.422 -8.799 1.00 86.88 94 LEU A O 1
ATOM 735 N N . ALA A 1 95 ? 14.750 4.208 -9.053 1.00 86.94 95 ALA A N 1
ATOM 736 C CA . ALA A 1 95 ? 15.416 2.963 -9.430 1.00 86.94 95 ALA A CA 1
ATOM 737 C C . ALA A 1 95 ? 15.536 2.765 -10.947 1.00 86.94 95 ALA A C 1
ATOM 739 O O . ALA A 1 95 ? 16.372 1.971 -11.378 1.00 86.94 95 ALA A O 1
ATOM 740 N N . VAL A 1 96 ? 14.692 3.428 -11.744 1.00 86.75 96 VAL A N 1
ATOM 741 C CA . VAL A 1 96 ? 14.669 3.280 -13.203 1.00 86.75 96 VAL A CA 1
ATOM 742 C C . VAL A 1 96 ? 14.730 4.625 -13.920 1.00 86.75 96 VAL A C 1
ATOM 744 O O . VAL A 1 96 ? 14.112 5.602 -13.502 1.00 86.75 96 VAL A O 1
ATOM 747 N N . ASP A 1 97 ? 15.425 4.648 -15.056 1.00 82.81 97 ASP A N 1
ATOM 748 C CA . ASP A 1 97 ? 15.529 5.831 -15.908 1.00 82.81 97 ASP A CA 1
ATOM 749 C C . ASP A 1 97 ? 14.301 5.939 -16.820 1.00 82.81 97 ASP A C 1
ATOM 751 O O . ASP A 1 97 ? 14.267 5.438 -17.945 1.00 82.81 97 ASP A O 1
ATOM 755 N N . GLY A 1 98 ? 13.252 6.579 -16.305 1.00 82.12 98 GLY A N 1
ATOM 756 C CA . GLY A 1 98 ? 12.110 7.060 -17.086 1.00 82.12 98 GLY A CA 1
ATOM 757 C C . GLY A 1 98 ? 11.074 6.013 -17.496 1.00 82.12 98 GLY A C 1
ATOM 758 O O . GLY A 1 98 ? 9.926 6.391 -17.697 1.00 82.12 98 GLY A O 1
ATOM 759 N N . ARG A 1 99 ? 11.402 4.715 -17.559 1.00 91.38 99 ARG A N 1
ATOM 760 C CA . ARG A 1 99 ? 10.426 3.662 -17.898 1.00 91.38 99 ARG A CA 1
ATOM 761 C C . ARG A 1 99 ? 10.447 2.483 -16.932 1.00 91.38 99 ARG A C 1
ATOM 763 O O . ARG A 1 99 ? 11.480 1.854 -16.725 1.00 91.38 99 ARG A O 1
ATOM 770 N N . LEU A 1 100 ? 9.270 2.131 -16.414 1.00 93.81 100 LEU A N 1
ATOM 771 C CA . LEU A 1 100 ? 9.038 0.968 -15.563 1.00 93.81 100 LEU A CA 1
ATOM 772 C C . LEU A 1 100 ? 8.377 -0.172 -16.353 1.00 93.81 100 LEU A C 1
ATOM 774 O O . LEU A 1 100 ? 7.203 -0.104 -16.743 1.00 93.81 100 LEU A O 1
ATOM 778 N N . ASP A 1 101 ? 9.136 -1.245 -16.567 1.00 94.25 101 ASP A N 1
ATOM 779 C CA . ASP A 1 101 ? 8.628 -2.499 -17.118 1.00 94.25 101 ASP A CA 1
ATOM 780 C C . ASP A 1 101 ? 8.166 -3.485 -16.028 1.00 94.25 101 ASP A C 1
ATOM 782 O O . ASP A 1 101 ? 8.401 -3.287 -14.829 1.00 94.25 101 ASP A O 1
ATOM 786 N N . GLY A 1 102 ? 7.466 -4.551 -16.422 1.00 91.69 102 GLY A N 1
ATOM 787 C CA . GLY A 1 102 ? 6.997 -5.554 -15.472 1.00 91.69 102 GLY A CA 1
ATOM 788 C C . GLY A 1 102 ? 8.126 -6.326 -14.781 1.00 91.69 102 GLY A C 1
ATOM 789 O O . GLY A 1 102 ? 7.924 -6.816 -13.669 1.00 91.69 102 GLY A O 1
ATOM 790 N N . ALA A 1 103 ? 9.311 -6.441 -15.385 1.00 89.94 103 ALA A N 1
ATOM 791 C CA . ALA A 1 103 ? 10.448 -7.144 -14.790 1.00 89.94 103 ALA A CA 1
ATOM 792 C C . ALA A 1 103 ? 11.086 -6.318 -13.662 1.00 89.94 103 ALA A C 1
ATOM 794 O O . ALA A 1 103 ? 11.252 -6.820 -12.546 1.00 89.94 103 ALA A O 1
ATOM 795 N N . ALA A 1 104 ? 11.355 -5.039 -13.922 1.00 90.25 104 ALA A N 1
ATOM 796 C CA . ALA A 1 104 ? 11.824 -4.071 -12.940 1.00 90.25 104 ALA A CA 1
ATOM 797 C C . ALA A 1 104 ? 10.808 -3.906 -11.802 1.00 90.25 104 ALA A C 1
ATOM 799 O O . ALA A 1 104 ? 11.178 -3.939 -10.627 1.00 90.25 104 ALA A O 1
ATOM 800 N N . LEU A 1 105 ? 9.511 -3.840 -12.123 1.00 93.31 105 LEU A N 1
ATOM 801 C CA . LEU A 1 105 ? 8.465 -3.790 -11.105 1.00 93.31 105 LEU A CA 1
ATOM 802 C C . LEU A 1 105 ? 8.463 -5.038 -10.210 1.00 93.31 105 LEU A C 1
ATOM 804 O O . LEU A 1 105 ? 8.335 -4.914 -8.993 1.00 93.31 105 LEU A O 1
ATOM 808 N N . ARG A 1 106 ? 8.621 -6.245 -10.768 1.00 90.62 106 ARG A N 1
ATOM 809 C CA . ARG A 1 106 ? 8.713 -7.470 -9.952 1.00 90.62 106 ARG A CA 1
ATOM 810 C C . ARG A 1 106 ? 9.900 -7.423 -8.999 1.00 90.62 106 ARG A C 1
ATOM 812 O O . ARG A 1 106 ? 9.740 -7.817 -7.851 1.00 90.62 106 ARG A O 1
ATOM 819 N N . ALA A 1 107 ? 11.049 -6.918 -9.441 1.00 88.69 107 ALA A N 1
ATOM 820 C CA . ALA A 1 107 ? 12.208 -6.750 -8.568 1.00 88.69 107 ALA A CA 1
ATOM 821 C C . ALA A 1 107 ? 11.922 -5.779 -7.405 1.00 88.69 107 ALA A C 1
ATOM 823 O O . ALA A 1 107 ? 12.373 -6.017 -6.289 1.00 88.69 107 ALA A O 1
ATOM 824 N N . LEU A 1 108 ? 11.124 -4.731 -7.640 1.00 87.56 108 LEU A N 1
ATOM 825 C CA . LEU A 1 108 ? 10.716 -3.768 -6.609 1.00 87.56 108 LEU A CA 1
ATOM 826 C C . LEU A 1 108 ? 9.643 -4.308 -5.651 1.00 87.56 108 LEU A C 1
ATOM 828 O O . LEU A 1 108 ? 9.635 -3.933 -4.480 1.00 87.56 108 LEU A O 1
ATOM 832 N N . LEU A 1 109 ? 8.748 -5.172 -6.141 1.00 83.94 109 LEU A N 1
ATOM 833 C CA . LEU A 1 109 ? 7.690 -5.817 -5.350 1.00 83.94 109 LEU A CA 1
ATOM 834 C C . LEU A 1 109 ? 8.220 -6.908 -4.411 1.00 83.94 109 LEU A C 1
ATOM 836 O O . LEU A 1 109 ? 7.569 -7.228 -3.416 1.00 83.94 109 LEU A O 1
ATOM 840 N N . VAL A 1 110 ? 9.383 -7.490 -4.712 1.00 69.69 110 VAL A N 1
ATOM 841 C CA . VAL A 1 110 ? 10.083 -8.404 -3.803 1.00 69.69 110 VAL A CA 1
ATOM 842 C C . VAL A 1 110 ? 10.736 -7.568 -2.701 1.00 69.69 110 VAL A C 1
ATOM 844 O O . VAL A 1 110 ? 11.925 -7.266 -2.734 1.00 69.69 110 VAL A O 1
ATOM 847 N N . ASP A 1 111 ? 9.942 -7.146 -1.719 1.00 55.09 111 ASP A N 1
ATOM 848 C CA . ASP A 1 111 ? 10.479 -6.500 -0.525 1.00 55.09 111 ASP A CA 1
ATOM 849 C C . ASP A 1 111 ? 11.244 -7.533 0.333 1.00 55.09 111 ASP A C 1
ATOM 851 O O . ASP A 1 111 ? 10.660 -8.544 0.734 1.00 55.09 111 ASP A O 1
ATOM 855 N N . PRO A 1 112 ? 12.508 -7.275 0.729 1.00 45.72 112 PRO A N 1
ATOM 856 C CA . PRO A 1 112 ? 13.171 -8.013 1.812 1.00 45.72 112 PRO A CA 1
ATOM 857 C C . PRO A 1 112 ? 12.546 -7.727 3.194 1.00 45.72 112 PRO A C 1
ATOM 859 O O . PRO A 1 112 ? 12.906 -8.363 4.183 1.00 45.72 112 PRO A O 1
ATOM 862 N N . VAL A 1 113 ? 11.602 -6.779 3.270 1.00 40.81 113 VAL A N 1
ATOM 863 C CA . VAL A 1 113 ? 10.891 -6.345 4.481 1.00 40.81 113 VAL A CA 1
ATOM 864 C C . VAL A 1 113 ? 9.381 -6.324 4.217 1.00 40.81 113 VAL A C 1
ATOM 866 O O . VAL A 1 113 ? 8.702 -5.320 4.412 1.00 40.81 113 VAL A O 1
ATOM 869 N N . ALA A 1 114 ? 8.810 -7.437 3.758 1.00 42.75 114 ALA A N 1
ATOM 870 C CA . ALA A 1 114 ? 7.366 -7.598 3.886 1.00 42.75 114 ALA A CA 1
ATOM 871 C C . ALA A 1 114 ? 7.013 -7.600 5.390 1.00 42.75 114 ALA A C 1
ATOM 873 O O . ALA A 1 114 ? 7.673 -8.304 6.164 1.00 42.75 114 ALA A O 1
ATOM 874 N N . PRO A 1 115 ? 5.966 -6.883 5.848 1.00 40.44 115 PRO A N 1
ATOM 875 C CA . PRO A 1 115 ? 5.375 -7.192 7.135 1.00 40.44 115 PRO A CA 1
ATOM 876 C C . PRO A 1 115 ? 4.823 -8.604 6.991 1.00 40.44 115 PRO A C 1
ATOM 878 O O . PRO A 1 115 ? 3.846 -8.832 6.268 1.00 40.44 115 PRO A O 1
ATOM 881 N N . SER A 1 116 ? 5.534 -9.546 7.617 1.00 37.25 116 SER A N 1
ATOM 882 C CA . SER A 1 116 ? 5.149 -10.942 7.758 1.00 37.25 116 SER A CA 1
ATOM 883 C C . SER A 1 116 ? 3.633 -11.005 7.879 1.00 37.25 116 SER A C 1
ATOM 885 O O . SER A 1 116 ? 3.041 -10.316 8.720 1.00 37.25 116 SER A O 1
ATOM 887 N N . ALA A 1 117 ? 2.997 -11.777 6.990 1.00 40.41 117 ALA A N 1
ATOM 888 C CA . ALA A 1 117 ? 1.647 -12.260 7.231 1.00 40.41 117 ALA A CA 1
ATOM 889 C C . ALA A 1 117 ? 1.559 -12.600 8.716 1.00 40.41 117 ALA A C 1
ATOM 891 O O . ALA A 1 117 ? 2.491 -13.218 9.215 1.00 40.41 117 ALA A O 1
ATOM 892 N N . GLN A 1 118 ? 0.530 -12.112 9.410 1.00 39.91 118 GLN A N 1
ATOM 893 C CA . GLN A 1 118 ? 0.346 -12.316 10.842 1.00 39.91 118 GLN A CA 1
ATOM 894 C C . GLN A 1 118 ? 0.497 -13.807 11.168 1.00 39.91 118 GLN A C 1
ATOM 896 O O . GLN A 1 118 ? -0.459 -14.574 11.133 1.00 39.91 118 GLN A O 1
ATOM 901 N N . ILE A 1 119 ? 1.726 -14.220 11.469 1.00 42.59 119 ILE A N 1
ATOM 902 C CA . ILE A 1 119 ? 2.012 -15.406 12.240 1.00 42.59 119 ILE A CA 1
ATOM 903 C C . ILE A 1 119 ? 1.397 -15.053 13.588 1.00 42.59 119 ILE A C 1
ATOM 905 O O . ILE A 1 119 ? 1.668 -13.949 14.079 1.00 42.59 119 ILE A O 1
ATOM 909 N N . PRO A 1 120 ? 0.539 -15.905 14.171 1.00 39.12 120 PRO A N 1
ATOM 910 C CA . PRO A 1 120 ? 0.054 -15.675 15.516 1.00 39.12 120 PRO A CA 1
ATOM 911 C C . PRO A 1 120 ? 1.286 -15.463 16.387 1.00 39.12 120 PRO A C 1
ATOM 913 O O . PRO A 1 120 ? 2.090 -16.378 16.571 1.00 39.12 120 PRO A O 1
ATOM 916 N N . VAL A 1 121 ? 1.485 -14.226 16.839 1.00 39.88 121 VAL A N 1
ATOM 917 C CA . VAL A 1 121 ? 2.534 -13.902 17.790 1.00 39.88 121 VAL A CA 1
ATOM 918 C C . VAL A 1 121 ? 2.075 -14.572 19.071 1.00 39.88 121 VAL A C 1
ATOM 920 O O . VAL A 1 121 ? 1.298 -14.013 19.842 1.00 39.88 121 VAL A O 1
ATOM 923 N N . ALA A 1 122 ? 2.505 -15.820 19.262 1.00 47.12 122 ALA A N 1
ATOM 924 C CA . ALA A 1 122 ? 2.581 -16.391 20.589 1.00 47.12 122 ALA A CA 1
ATOM 925 C C . ALA A 1 122 ? 3.316 -15.350 21.442 1.00 47.12 122 ALA A C 1
ATOM 927 O O . ALA A 1 122 ? 4.321 -14.805 20.969 1.00 47.12 122 ALA A O 1
ATOM 928 N N . PRO A 1 123 ? 2.797 -15.000 22.628 1.00 39.34 123 PRO A N 1
ATOM 929 C CA . PRO A 1 123 ? 3.342 -13.906 23.407 1.00 39.34 123 PRO A CA 1
ATOM 930 C C . PRO A 1 123 ? 4.824 -14.184 23.633 1.00 39.34 123 PRO A C 1
ATOM 932 O O . PRO A 1 123 ? 5.194 -15.133 24.327 1.00 39.34 123 PRO A O 1
ATOM 935 N N . VAL A 1 124 ? 5.675 -13.370 23.006 1.00 42.16 124 VAL A N 1
ATOM 936 C CA . VAL A 1 124 ? 7.084 -13.303 23.358 1.00 42.16 124 VAL A CA 1
ATOM 937 C C . VAL A 1 124 ? 7.082 -12.710 24.749 1.00 42.16 124 VAL A C 1
ATOM 939 O O . VAL A 1 124 ? 6.996 -11.500 24.941 1.00 42.16 124 VAL A O 1
ATOM 942 N N . VAL A 1 125 ? 7.105 -13.604 25.730 1.00 42.25 125 VAL A N 1
ATOM 943 C CA . VAL A 1 125 ? 7.543 -13.282 27.073 1.00 42.25 125 VAL A CA 1
ATOM 944 C C . VAL A 1 125 ? 8.903 -12.630 26.874 1.00 42.25 125 VAL A C 1
ATOM 946 O O . VAL A 1 125 ? 9.847 -13.280 26.421 1.00 42.25 125 VAL A O 1
ATOM 949 N N . THR A 1 126 ? 8.982 -11.328 27.128 1.00 45.28 126 THR A N 1
ATOM 950 C CA . THR A 1 126 ? 10.232 -10.580 27.230 1.00 45.28 126 THR A CA 1
ATOM 951 C C . THR A 1 126 ? 11.012 -11.145 28.412 1.00 45.28 126 THR A C 1
ATOM 953 O O . THR A 1 126 ? 11.024 -10.582 29.503 1.00 45.28 126 THR A O 1
ATOM 956 N N . ALA A 1 127 ? 11.626 -12.310 28.213 1.00 45.78 127 ALA A N 1
ATOM 957 C CA . ALA A 1 127 ? 12.719 -12.773 29.038 1.00 45.78 127 ALA A CA 1
ATOM 958 C C . ALA A 1 127 ? 13.873 -11.807 28.766 1.00 45.78 127 ALA A C 1
ATOM 960 O O . ALA A 1 127 ? 14.228 -11.588 27.607 1.00 45.78 127 ALA A O 1
ATOM 961 N N . GLY A 1 128 ? 14.358 -11.172 29.835 1.00 46.28 128 GLY A N 1
ATOM 962 C CA . GLY A 1 128 ? 15.320 -10.075 29.810 1.00 46.28 128 GLY A CA 1
ATOM 963 C C . GLY A 1 128 ? 16.460 -10.278 28.817 1.00 46.28 128 GLY A C 1
ATOM 964 O O . GLY A 1 128 ? 16.869 -11.405 28.545 1.00 46.28 128 GLY A O 1
ATOM 965 N N . ALA A 1 129 ? 16.933 -9.158 28.264 1.00 49.38 129 ALA A N 1
ATOM 966 C CA . ALA A 1 129 ? 18.006 -9.091 27.282 1.00 49.38 129 ALA A CA 1
ATOM 967 C C . ALA A 1 129 ? 19.132 -10.079 27.623 1.00 49.38 129 ALA A C 1
ATOM 969 O O . ALA A 1 129 ? 19.915 -9.850 28.544 1.00 49.38 129 ALA A O 1
ATOM 970 N N . ARG A 1 130 ? 19.179 -11.196 26.886 1.00 59.03 130 ARG A N 1
ATOM 971 C CA . ARG A 1 130 ? 20.252 -12.183 27.004 1.00 59.03 130 ARG A CA 1
ATOM 972 C C . ARG A 1 130 ? 21.558 -11.496 26.655 1.00 59.03 130 ARG A C 1
ATOM 974 O O . ARG A 1 130 ? 21.633 -10.797 25.639 1.00 59.03 130 ARG A O 1
ATOM 981 N N . THR A 1 131 ? 22.567 -11.692 27.489 1.00 70.38 131 THR A N 1
ATOM 982 C CA . THR A 1 131 ? 23.896 -11.124 27.264 1.00 70.38 131 THR A CA 1
ATOM 983 C C . THR A 1 131 ? 24.472 -11.644 25.944 1.00 70.38 131 THR A C 1
ATOM 985 O O . THR A 1 131 ? 24.119 -12.730 25.478 1.00 70.38 131 THR A O 1
ATOM 988 N N . LEU A 1 132 ? 25.391 -10.891 25.331 1.00 63.91 132 LEU A N 1
ATOM 989 C CA . LEU A 1 132 ? 26.067 -11.311 24.095 1.00 63.91 132 LEU A CA 1
ATOM 990 C C . LEU A 1 132 ? 26.698 -12.711 24.235 1.00 63.91 132 LEU A C 1
ATOM 992 O O . LEU A 1 132 ? 26.657 -13.508 23.302 1.00 63.91 132 LEU A O 1
ATOM 996 N N . ALA A 1 133 ? 27.217 -13.033 25.424 1.00 70.69 133 ALA A N 1
ATOM 997 C CA . ALA A 1 133 ? 27.786 -14.340 25.736 1.00 70.69 133 ALA A CA 1
ATOM 998 C C . ALA A 1 133 ? 26.753 -15.477 25.633 1.00 70.69 133 ALA A C 1
ATOM 1000 O O . ALA A 1 133 ? 27.054 -16.536 25.085 1.00 70.69 133 ALA A O 1
ATOM 1001 N N . GLU A 1 134 ? 25.523 -15.259 26.101 1.00 73.31 134 GLU A N 1
ATOM 1002 C CA . GLU A 1 134 ? 24.443 -16.252 26.033 1.00 73.31 134 GLU A CA 1
ATOM 1003 C C . GLU A 1 134 ? 23.929 -16.440 24.602 1.00 73.31 134 GLU A C 1
ATOM 1005 O O . GLU A 1 134 ? 23.627 -17.562 24.193 1.00 73.31 134 GLU A O 1
ATOM 1010 N N . GLN A 1 135 ? 23.868 -15.358 23.822 1.00 76.06 135 GLN A N 1
ATOM 1011 C CA . GLN A 1 135 ? 23.472 -15.419 22.413 1.00 76.06 135 GLN A CA 1
ATOM 1012 C C . GLN A 1 135 ? 24.502 -16.182 21.576 1.00 76.06 135 GLN A C 1
ATOM 1014 O O . GLN A 1 135 ? 24.131 -17.064 20.799 1.00 76.06 135 GLN A O 1
ATOM 1019 N N . LEU A 1 136 ? 25.792 -15.900 21.782 1.00 77.12 136 LEU A N 1
ATOM 1020 C CA . LEU A 1 136 ? 26.880 -16.630 21.132 1.00 77.12 136 LEU A CA 1
ATOM 1021 C C . LEU A 1 136 ? 26.878 -18.106 21.540 1.00 77.12 136 LEU A C 1
ATOM 1023 O O . LEU A 1 136 ? 26.967 -18.971 20.673 1.00 77.12 136 LEU A O 1
ATOM 1027 N N . ALA A 1 137 ? 26.693 -18.414 22.827 1.00 77.81 137 ALA A N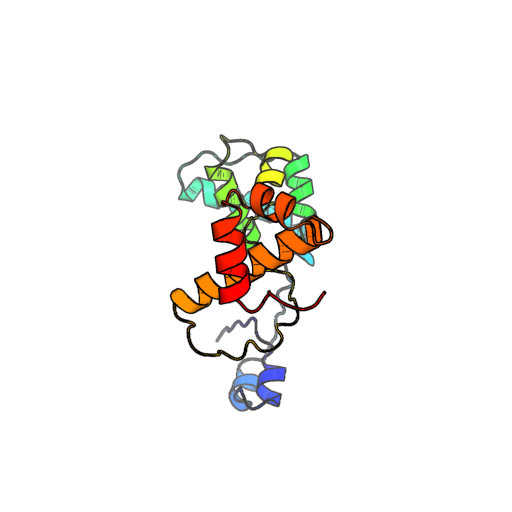 1
ATOM 1028 C CA . ALA A 1 137 ? 26.616 -19.794 23.298 1.00 77.81 137 ALA A CA 1
ATOM 1029 C C . ALA A 1 137 ? 25.438 -20.562 22.670 1.00 77.81 137 ALA A C 1
ATOM 1031 O O . ALA A 1 137 ? 25.588 -21.718 22.270 1.00 77.81 137 ALA A O 1
ATOM 1032 N N . GLN A 1 138 ? 24.274 -19.922 22.534 1.00 80.56 138 GLN A N 1
ATOM 1033 C CA . GLN A 1 138 ? 23.114 -20.535 21.893 1.00 80.56 138 GLN A CA 1
ATOM 1034 C C . GLN A 1 138 ? 23.335 -20.758 20.390 1.00 80.56 138 GLN A C 1
ATOM 1036 O O . GLN A 1 138 ? 23.011 -21.838 19.889 1.00 80.56 138 GLN A O 1
ATOM 1041 N N . ALA A 1 139 ? 23.900 -19.775 19.687 1.00 82.31 139 ALA A N 1
ATOM 1042 C CA . ALA A 1 139 ? 24.213 -19.889 18.265 1.00 82.31 139 ALA A CA 1
ATOM 1043 C C . ALA A 1 139 ? 25.250 -20.995 18.006 1.00 82.31 139 ALA A C 1
ATOM 1045 O O . ALA A 1 139 ? 25.064 -21.822 17.112 1.00 82.31 139 ALA A O 1
ATOM 1046 N N . GLU A 1 140 ? 26.295 -21.079 18.837 1.00 82.25 140 GLU A N 1
ATOM 1047 C CA . GLU A 1 140 ? 27.284 -22.158 18.767 1.00 82.25 140 GLU A CA 1
ATOM 1048 C C . GLU A 1 140 ? 26.648 -23.532 18.989 1.00 82.25 140 GLU A C 1
ATOM 1050 O O . GLU A 1 140 ? 26.901 -24.465 18.225 1.00 82.25 140 GLU A O 1
ATOM 1055 N N . ARG A 1 141 ? 25.786 -23.666 20.004 1.00 82.44 141 ARG A N 1
ATOM 1056 C CA . ARG A 1 141 ? 25.090 -24.926 20.288 1.00 82.44 141 ARG A CA 1
ATOM 1057 C C . ARG A 1 141 ? 24.199 -25.364 19.124 1.00 82.44 141 ARG A C 1
ATOM 1059 O O . ARG A 1 141 ? 24.182 -26.546 18.785 1.00 82.44 141 ARG A O 1
ATOM 1066 N N . GLN A 1 142 ? 23.480 -24.429 18.505 1.00 86.06 142 GLN A N 1
ATOM 1067 C CA . GLN A 1 142 ? 22.641 -24.708 17.337 1.00 86.06 142 GLN A CA 1
ATOM 1068 C C . GLN A 1 142 ? 23.473 -25.143 16.127 1.00 86.06 142 GLN A C 1
ATOM 1070 O O . GLN A 1 142 ? 23.119 -26.124 15.475 1.00 86.06 142 GLN A O 1
ATOM 1075 N N . ALA A 1 143 ? 24.600 -24.477 15.866 1.00 83.88 143 ALA A N 1
ATOM 1076 C CA . ALA A 1 143 ? 25.499 -24.840 14.773 1.00 83.88 143 ALA A CA 1
ATOM 1077 C C . ALA A 1 143 ? 26.103 -26.244 14.959 1.00 83.88 143 ALA A C 1
ATOM 1079 O O . ALA A 1 143 ? 26.146 -27.029 14.011 1.00 83.88 143 ALA A O 1
ATOM 1080 N N . LEU A 1 144 ? 26.507 -26.595 16.187 1.00 81.50 144 LEU A N 1
ATOM 1081 C CA . LEU A 1 144 ? 27.013 -27.933 16.517 1.00 81.50 144 LEU A CA 1
ATOM 1082 C C . LEU A 1 144 ? 25.947 -29.016 16.316 1.00 81.50 144 LEU A C 1
ATOM 1084 O O . LEU A 1 144 ? 26.246 -30.060 15.738 1.00 81.50 144 LEU A O 1
ATOM 1088 N N . GLN A 1 145 ? 24.712 -28.767 16.761 1.00 85.19 145 GLN A N 1
ATOM 1089 C CA . GLN A 1 145 ? 23.614 -29.724 16.614 1.00 85.19 145 GLN A CA 1
ATOM 1090 C C . GLN A 1 145 ? 23.232 -29.920 15.142 1.00 85.19 145 GLN A C 1
ATOM 1092 O O . GLN A 1 145 ? 23.181 -31.053 14.673 1.00 85.19 145 GLN A O 1
ATOM 1097 N N . ALA A 1 146 ? 23.063 -28.832 14.386 1.00 84.62 146 ALA A N 1
ATOM 1098 C CA . ALA A 1 146 ? 22.727 -28.899 12.966 1.00 84.62 146 ALA A CA 1
ATOM 1099 C C . ALA A 1 146 ? 23.802 -29.637 12.151 1.00 84.62 146 ALA A C 1
ATOM 1101 O O . ALA A 1 146 ? 23.481 -30.408 11.247 1.00 84.62 146 ALA A O 1
ATOM 1102 N N . ALA A 1 147 ? 25.082 -29.447 12.492 1.00 84.25 147 ALA A N 1
ATOM 1103 C CA . ALA A 1 147 ? 26.175 -30.167 11.851 1.00 84.25 147 ALA A CA 1
ATOM 1104 C C . ALA A 1 147 ? 26.149 -31.671 12.157 1.00 84.25 147 ALA A C 1
ATOM 1106 O O . ALA A 1 147 ? 26.427 -32.460 11.257 1.00 84.25 147 ALA A O 1
ATOM 1107 N N . LEU A 1 148 ? 25.803 -32.071 13.386 1.00 83.00 148 LEU A N 1
ATOM 1108 C CA . LEU A 1 148 ? 25.646 -33.481 13.760 1.00 83.00 148 LEU A CA 1
ATOM 1109 C C . LEU A 1 148 ? 24.444 -34.128 13.067 1.00 83.00 148 LEU A C 1
ATOM 1111 O O . LEU A 1 148 ? 24.573 -35.236 12.547 1.00 83.00 148 LEU A O 1
ATOM 1115 N N . ASP A 1 149 ? 23.306 -33.437 13.019 1.00 84.50 149 ASP A N 1
ATOM 1116 C CA . ASP A 1 149 ? 22.088 -33.946 12.382 1.00 84.50 149 ASP A CA 1
ATOM 1117 C C . ASP A 1 149 ? 22.303 -34.126 10.871 1.00 84.50 149 ASP A C 1
ATOM 1119 O O . ASP A 1 149 ? 21.986 -35.171 10.301 1.00 84.50 149 ASP A O 1
ATOM 1123 N N . ALA A 1 150 ? 22.946 -33.149 10.223 1.00 79.88 150 ALA A N 1
ATOM 1124 C CA . ALA A 1 150 ? 23.209 -33.175 8.787 1.00 79.88 150 ALA A CA 1
ATOM 1125 C C . ALA A 1 150 ? 24.271 -34.206 8.358 1.00 79.88 150 ALA A C 1
ATOM 1127 O O . ALA A 1 150 ? 24.406 -34.468 7.159 1.00 79.88 150 ALA A O 1
ATOM 1128 N N . THR A 1 151 ? 25.060 -34.751 9.289 1.00 81.81 151 THR A N 1
ATOM 1129 C CA . THR A 1 151 ? 26.053 -35.810 9.022 1.00 81.81 151 THR A CA 1
ATOM 1130 C C . THR A 1 151 ? 25.674 -37.151 9.648 1.00 81.81 151 THR A C 1
ATOM 1132 O O . THR A 1 151 ? 26.510 -38.056 9.706 1.00 81.81 151 THR A O 1
ATOM 1135 N N . GLY A 1 152 ? 24.434 -37.295 10.132 1.00 76.38 152 GLY A N 1
ATOM 1136 C CA . GLY A 1 152 ? 23.951 -38.532 10.750 1.00 76.38 152 GLY A CA 1
ATOM 1137 C C . GLY A 1 152 ? 24.760 -38.946 11.983 1.00 76.38 152 GLY A C 1
ATOM 1138 O O . GLY A 1 152 ? 24.955 -40.133 12.226 1.00 76.38 152 GLY A O 1
ATOM 1139 N N . GLY A 1 153 ? 25.301 -37.978 12.729 1.00 75.00 153 GLY A N 1
ATOM 1140 C CA . GLY A 1 153 ? 26.140 -38.216 13.904 1.00 75.00 153 GLY A CA 1
ATOM 1141 C C . GLY A 1 153 ? 27.625 -38.445 13.602 1.00 75.00 153 GLY A C 1
ATOM 1142 O O . GLY A 1 153 ? 28.404 -38.677 14.533 1.00 75.00 153 GLY A O 1
ATOM 1143 N N . ASN A 1 154 ? 28.064 -38.340 12.341 1.00 79.88 154 ASN A N 1
ATOM 1144 C CA . ASN A 1 154 ? 29.484 -38.424 12.012 1.00 79.88 154 ASN A CA 1
ATOM 1145 C C . ASN A 1 154 ? 30.221 -37.145 12.448 1.00 79.88 154 ASN A C 1
ATOM 1147 O O . ASN A 1 154 ? 30.254 -36.133 11.741 1.00 79.88 154 ASN A O 1
ATOM 1151 N N . ARG A 1 155 ? 30.843 -37.219 13.630 1.00 80.50 155 ARG A N 1
ATOM 1152 C CA . ARG A 1 155 ? 31.554 -36.111 14.292 1.00 80.50 155 ARG A CA 1
ATOM 1153 C C . ARG A 1 155 ? 32.735 -35.576 13.482 1.00 80.50 155 ARG A C 1
A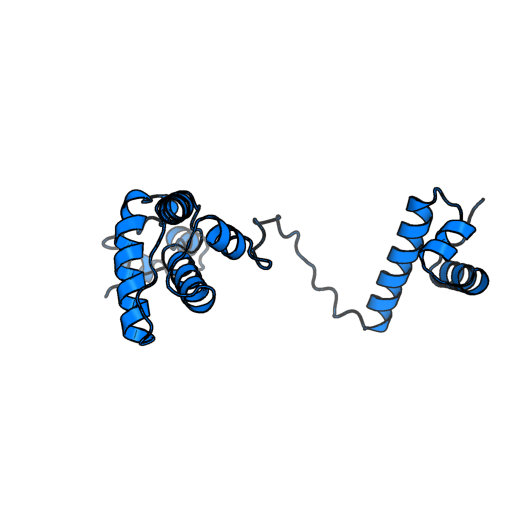TOM 1155 O O . ARG A 1 155 ? 33.046 -34.394 13.574 1.00 80.50 155 ARG A O 1
ATOM 1162 N N . GLN A 1 156 ? 33.387 -36.426 12.688 1.00 77.69 156 GLN A N 1
ATOM 1163 C CA . GLN A 1 156 ? 34.506 -36.007 11.846 1.00 77.69 156 GLN A CA 1
ATOM 1164 C C . GLN A 1 156 ? 34.019 -35.123 10.695 1.00 77.69 156 GLN A C 1
ATOM 1166 O O . GLN A 1 156 ? 34.539 -34.027 10.506 1.00 77.69 156 GLN A O 1
ATOM 1171 N N . GLN A 1 157 ? 32.978 -35.565 9.988 1.00 77.75 157 GLN A N 1
ATOM 1172 C CA . GLN A 1 157 ? 32.380 -34.785 8.903 1.00 77.75 157 GLN A CA 1
ATOM 1173 C C . GLN A 1 157 ? 31.682 -33.520 9.424 1.00 77.75 157 GLN A C 1
ATOM 1175 O O . GLN A 1 157 ? 31.687 -32.493 8.751 1.00 77.75 157 GLN A O 1
ATOM 1180 N N . ALA A 1 158 ? 31.114 -33.564 10.635 1.00 82.50 158 ALA A N 1
ATOM 1181 C CA . ALA A 1 158 ? 30.505 -32.395 11.271 1.00 82.50 158 ALA A CA 1
ATOM 1182 C C . ALA A 1 158 ? 31.549 -31.310 11.589 1.00 82.50 158 ALA A C 1
ATOM 1184 O O . ALA A 1 158 ? 31.312 -30.134 11.319 1.00 82.50 158 ALA A O 1
ATOM 1185 N N . ALA A 1 159 ? 32.721 -31.698 12.105 1.00 82.38 159 ALA A N 1
ATOM 1186 C CA . ALA A 1 159 ? 33.821 -30.772 12.374 1.00 82.38 159 ALA A CA 1
ATOM 1187 C C . ALA A 1 159 ? 34.380 -30.143 11.085 1.00 82.38 159 ALA A C 1
ATOM 1189 O O . ALA A 1 159 ? 34.591 -28.932 11.040 1.00 82.38 159 ALA A O 1
ATOM 1190 N N . GLU A 1 160 ? 34.553 -30.946 10.028 1.00 80.25 160 GLU A N 1
ATOM 1191 C CA . GLU A 1 160 ? 34.999 -30.474 8.708 1.00 80.25 160 GLU A CA 1
ATOM 1192 C C . GLU A 1 160 ? 33.994 -29.492 8.089 1.00 80.25 160 GLU A C 1
ATOM 1194 O O . GLU A 1 160 ? 34.389 -28.434 7.605 1.00 80.25 160 GLU A O 1
ATOM 1199 N N . ARG A 1 161 ? 32.688 -29.775 8.188 1.00 80.44 161 ARG A N 1
ATOM 1200 C CA . ARG A 1 161 ? 31.627 -28.867 7.720 1.00 80.44 161 ARG A CA 1
ATOM 1201 C C . ARG A 1 161 ? 31.576 -27.541 8.469 1.00 80.44 161 ARG A C 1
ATOM 1203 O O . ARG A 1 161 ? 31.249 -26.525 7.867 1.00 80.44 161 ARG A O 1
ATOM 1210 N N . LEU A 1 162 ? 31.882 -27.548 9.764 1.00 82.75 162 LEU A N 1
ATOM 1211 C CA . LEU A 1 162 ? 31.960 -26.329 10.570 1.00 82.75 162 LEU A CA 1
ATOM 1212 C C . LEU A 1 162 ? 33.307 -25.603 10.436 1.00 82.75 162 LEU A C 1
ATOM 1214 O O . LEU A 1 162 ? 33.474 -24.539 11.026 1.00 82.75 162 LEU A O 1
ATOM 1218 N N . GLY A 1 163 ? 34.268 -26.159 9.691 1.00 83.19 163 GLY A N 1
ATOM 1219 C CA . GLY A 1 163 ? 35.582 -25.551 9.480 1.00 83.19 163 GLY A CA 1
ATOM 1220 C C . GLY A 1 163 ? 36.451 -25.484 10.740 1.00 83.19 163 GLY A C 1
ATOM 1221 O O . GLY A 1 163 ? 37.355 -24.654 10.809 1.00 83.19 163 GLY A O 1
ATOM 1222 N N . ILE A 1 164 ? 36.192 -26.330 11.745 1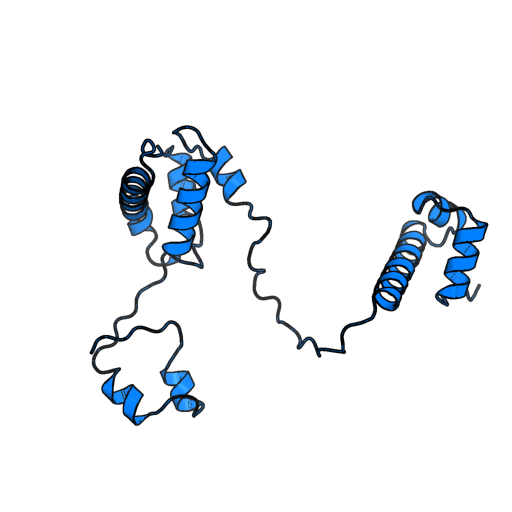.00 83.19 164 ILE A N 1
ATOM 1223 C CA . ILE A 1 164 ? 36.949 -26.345 13.004 1.00 83.19 164 ILE A CA 1
ATOM 1224 C C . ILE A 1 164 ? 37.727 -27.646 13.192 1.00 83.19 164 ILE A C 1
ATOM 1226 O O . ILE A 1 164 ? 37.354 -28.711 12.701 1.00 83.19 164 ILE A O 1
ATOM 1230 N N . SER A 1 165 ? 38.831 -27.571 13.940 1.00 78.19 165 SER A N 1
ATOM 1231 C CA . SER A 1 165 ? 39.638 -28.752 14.248 1.00 78.19 165 SER A CA 1
ATOM 1232 C C . SER A 1 165 ? 38.834 -29.768 15.063 1.00 78.19 165 SER A C 1
ATOM 1234 O O . SER A 1 165 ? 37.973 -29.407 15.869 1.00 78.19 165 SER A O 1
ATOM 1236 N N . ARG A 1 166 ? 39.151 -31.060 14.911 1.00 75.19 166 ARG A N 1
ATOM 1237 C CA . ARG A 1 166 ? 38.489 -32.135 15.673 1.00 75.19 166 ARG A CA 1
ATOM 1238 C C . ARG A 1 166 ? 38.560 -31.887 17.177 1.00 75.19 166 ARG A C 1
ATOM 1240 O O . ARG A 1 166 ? 37.547 -31.984 17.858 1.00 75.19 166 ARG A O 1
ATOM 1247 N N . ALA A 1 167 ? 39.737 -31.519 17.683 1.00 73.56 167 ALA A N 1
ATOM 1248 C CA . ALA A 1 167 ? 39.932 -31.201 19.095 1.00 73.56 167 ALA A CA 1
ATOM 1249 C C . ALA A 1 167 ? 39.038 -30.031 19.551 1.00 73.56 167 ALA A C 1
ATOM 1251 O O . ALA A 1 167 ? 38.408 -30.122 20.604 1.00 73.56 167 ALA A O 1
ATOM 1252 N N . GLY A 1 168 ? 38.912 -28.979 18.731 1.00 76.50 168 GLY A N 1
ATOM 1253 C CA . GLY A 1 168 ? 38.030 -27.841 19.003 1.00 76.50 168 GLY A CA 1
ATOM 1254 C C . GLY A 1 168 ? 36.544 -28.208 18.979 1.00 76.50 168 GLY A C 1
ATOM 1255 O O . GLY A 1 168 ? 35.783 -27.751 19.829 1.00 76.50 168 GLY A O 1
ATOM 1256 N N . PHE A 1 169 ? 36.135 -29.088 18.064 1.00 80.44 169 PHE A N 1
ATOM 1257 C CA . PHE A 1 169 ? 34.767 -29.603 17.993 1.00 80.44 169 PHE A CA 1
ATOM 1258 C C . PHE A 1 169 ? 34.403 -30.422 19.241 1.00 80.44 169 PHE A C 1
ATOM 1260 O O . PHE A 1 169 ? 33.365 -30.181 19.855 1.00 80.44 169 PHE A O 1
ATOM 1267 N N . TYR A 1 170 ? 35.280 -31.332 19.681 1.00 78.31 170 TYR A N 1
ATOM 1268 C CA . TYR A 1 170 ? 35.065 -32.108 20.909 1.00 78.31 170 TYR A CA 1
ATOM 1269 C C . TYR A 1 170 ? 35.018 -31.228 22.166 1.00 78.31 170 TYR A C 1
ATOM 1271 O O . TYR A 1 170 ? 34.156 -31.441 23.020 1.00 78.31 170 TYR A O 1
ATOM 1279 N N . ALA A 1 171 ? 35.886 -30.216 22.264 1.00 76.69 171 ALA A N 1
ATOM 1280 C CA . ALA A 1 171 ? 35.870 -29.263 23.373 1.00 76.69 171 ALA A CA 1
ATOM 1281 C C . ALA A 1 171 ? 34.546 -28.480 23.433 1.00 76.69 171 ALA A C 1
ATOM 1283 O O . ALA A 1 171 ? 33.935 -28.379 24.499 1.00 76.69 171 ALA A O 1
ATOM 1284 N N . LYS A 1 172 ? 34.051 -28.002 22.283 1.00 78.88 172 LYS A N 1
ATOM 1285 C CA . LYS A 1 172 ? 32.771 -27.283 22.193 1.00 78.88 172 LYS A CA 1
ATOM 1286 C C . LYS A 1 172 ? 31.561 -28.185 22.472 1.00 78.88 172 LYS A C 1
ATOM 1288 O O . LYS A 1 172 ? 30.628 -27.751 23.144 1.00 78.88 172 LYS A O 1
ATOM 1293 N N . LEU A 1 173 ? 31.577 -29.451 22.043 1.00 79.94 173 LEU A N 1
ATOM 1294 C CA . LEU A 1 173 ? 30.524 -30.415 22.398 1.00 79.94 173 LEU A CA 1
ATOM 1295 C C . LEU A 1 173 ? 30.453 -30.677 23.908 1.00 79.94 173 LEU A C 1
ATOM 1297 O O . LEU A 1 173 ? 29.354 -30.768 24.459 1.00 79.94 173 LEU A O 1
ATOM 1301 N N . ALA A 1 174 ? 31.605 -30.784 24.574 1.00 78.56 174 ALA A N 1
ATOM 1302 C CA . ALA A 1 174 ? 31.669 -30.947 26.024 1.00 78.56 174 ALA A CA 1
ATOM 1303 C C . ALA A 1 174 ? 31.171 -29.690 26.757 1.00 78.56 174 ALA A C 1
ATOM 1305 O O . ALA A 1 174 ? 30.377 -29.803 27.689 1.00 78.56 174 ALA A O 1
ATOM 1306 N N . GLN A 1 175 ? 31.574 -28.504 26.291 1.00 77.50 175 GLN A N 1
ATOM 1307 C CA . GLN A 1 175 ? 31.170 -27.213 26.857 1.00 77.50 175 GLN A CA 1
ATOM 1308 C C . GLN A 1 175 ? 29.653 -26.979 26.786 1.00 77.50 175 GLN A C 1
ATOM 1310 O O . GLN A 1 175 ? 29.066 -26.457 27.729 1.00 77.50 175 GLN A O 1
ATOM 1315 N N . HIS A 1 176 ? 29.009 -27.397 25.692 1.00 76.44 176 HIS A N 1
ATOM 1316 C CA . HIS A 1 176 ? 27.569 -27.199 25.468 1.00 76.44 176 HIS A CA 1
ATOM 1317 C C . HIS A 1 176 ? 26.696 -28.384 25.912 1.00 76.44 176 HIS A C 1
ATOM 1319 O O . HIS A 1 176 ? 25.494 -28.406 25.636 1.00 76.44 176 HIS A O 1
ATOM 1325 N N . GLY A 1 177 ? 27.279 -29.380 26.591 1.00 69.81 177 GLY A N 1
ATOM 1326 C CA . GLY A 1 177 ? 26.551 -30.546 27.106 1.00 69.81 177 GLY A CA 1
ATOM 1327 C C . GLY A 1 177 ? 25.981 -31.467 26.019 1.00 69.81 177 GLY A C 1
ATOM 1328 O O . GLY A 1 177 ? 25.114 -32.286 26.306 1.00 69.81 177 GLY A O 1
ATOM 1329 N N . LEU A 1 178 ? 26.469 -31.354 24.780 1.00 68.12 178 LEU A N 1
ATOM 1330 C CA . LEU A 1 178 ? 26.078 -32.191 23.636 1.00 68.12 178 LEU A CA 1
ATOM 1331 C C . LEU A 1 178 ? 26.877 -33.510 23.572 1.00 68.12 178 LEU A C 1
ATOM 1333 O O . LEU A 1 178 ? 26.793 -34.264 22.604 1.00 68.12 178 LEU A O 1
ATOM 1337 N N . GLY A 1 179 ? 27.667 -33.805 24.608 1.00 64.75 179 GLY A N 1
ATOM 1338 C CA . GLY A 1 179 ? 28.475 -35.015 24.718 1.00 64.75 179 GLY A CA 1
ATOM 1339 C C . GLY A 1 179 ? 27.952 -36.011 25.754 1.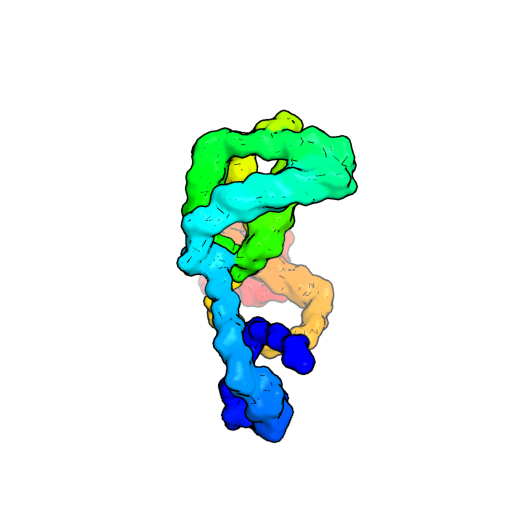00 64.75 179 GLY A C 1
ATOM 1340 O O . GLY A 1 179 ? 28.445 -35.988 26.879 1.00 64.75 179 GLY A O 1
ATOM 1341 N N . ARG A 1 180 ? 27.015 -36.899 25.365 1.00 51.44 180 ARG A N 1
ATOM 1342 C CA . ARG A 1 180 ? 26.821 -38.316 25.814 1.00 51.44 180 ARG A CA 1
ATOM 1343 C C . ARG A 1 180 ? 25.407 -38.807 25.442 1.00 51.44 180 ARG A C 1
ATOM 1345 O O . ARG A 1 180 ? 24.474 -38.029 25.536 1.00 51.44 180 ARG A O 1
ATOM 1352 N N . ARG A 1 181 ? 25.142 -40.052 25.022 1.00 38.50 181 ARG A N 1
ATOM 1353 C CA . ARG A 1 181 ? 25.664 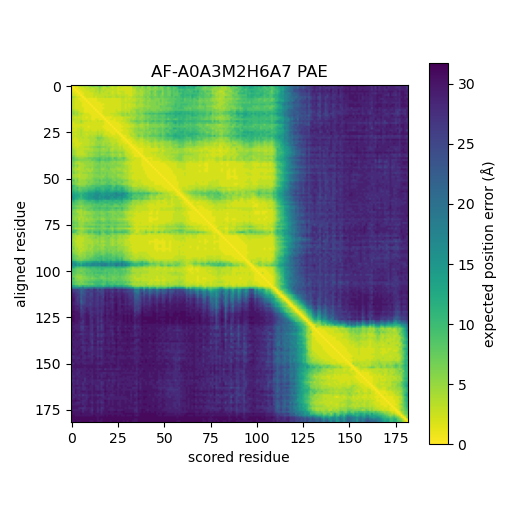-41.395 25.369 1.00 38.50 181 ARG A CA 1
ATOM 1354 C C . ARG A 1 181 ? 25.607 -42.310 24.131 1.00 38.50 181 ARG A C 1
ATOM 1356 O O . ARG A 1 181 ? 24.687 -42.176 23.331 1.00 38.50 181 ARG A O 1
ATOM 1363 N N . GLY A 1 182 ? 26.552 -43.243 24.049 1.00 35.28 182 GLY A N 1
ATOM 1364 C CA . GLY A 1 182 ? 26.741 -44.231 22.986 1.00 35.28 182 GLY A CA 1
ATOM 1365 C C . GLY A 1 182 ? 28.225 -44.471 22.823 1.00 35.28 182 GLY A C 1
ATOM 1366 O O . GLY A 1 182 ? 28.832 -43.694 22.053 1.00 35.28 182 GLY A O 1
#

Radius of gyration: 27.27 Å; Cα contacts (8 Å, |Δi|>4): 118; chains: 1; bounding box: 64×63×50 Å